Protein AF-0000000077282087 (afdb_homodimer)

Foldseek 3Di:
DPPPPPPPPPPPPPPPPPPPPPPPPPPPPDQDDDDPVVLVVQLVDPVSVLLLLCLLLVHDHPDDDSSSVCSVVQVLVCLQVLFRDPVNDDPVRRVVSNVSLVSNCVVPVPSSVVSNVSSCPDPVNPDD/DPPPPPPPPPPPPPPPPPPPPPPPPPPPPDQDDDDPVVLVVQLVDPVSVLLLLCLLLVHDHPDDDSSSVCSVVQVLVCLQVLFRDVVNDDPVRRVVSNVSLVSNCVVPVPSSVVSNVSSCPDPVNPDD

Nearest PDB structures (foldseek):
  7e8l-assembly1_A  TM=7.528E-01  e=6.293E-02  Spodoptera litura
  8bhc-assembly1_D  TM=2.375E-01  e=5.659E+00  Homo sapiens
  7e8l-assembly1_A  TM=7.551E-01  e=6.589E-02  Spodoptera litura
  8bhc-assembly1_D  TM=2.348E-01  e=6.601E+00  Homo sapiens

Secondary structure (DSSP, 8-state):
-------------------------------PPPPHHHHHHHHT-HHHHHHHHHHHHTSPP-S-HHHHHHHHHHHHHHHHHTS--TTT--HHHHHHHHHHHHHHHHH-HHHHHHHHHHHHT-TTT---/-------------------------------PPPPHHHHHHHHT-HHHHHHHHHHHHTSPP-S-HHHHHHHHHHHHHHHHHTS--TTT--HHHHHHHHHHHHHHHHH-HHHHHHHHHHHHT-TTT---

pLDDT: mean 81.14, std 20.82, range [35.47, 98.44]

Sequence (256 aa):
MRVGVVLLGSVLVCVVVGVVDGQGLRRPRPFSIPSRVELTVAINDPNTVNKAMECIEGKPCKLDEDYGRMLRQLGPEIMMRGHCPRSMCTRSEAREAKWIMAEIYKKYPSRYISALNRLANNPRYTYGMRVGVVLLGSVLVCVVVGVVDGQGLRRPRPFSIPSRVELTVAINDPNTVNKAMECIEGKPCKLDEDYGRMLRQLGPEIMMRGHCPRSMCTRSEAREAKWIMAEIYKKYPSRYISALNRLANNPRYTYG

Radius of gyration: 34.59 Å; Cα contacts (8 Å, |Δi|>4): 224; chains: 2; bounding box: 54×154×97 Å

Organism: Petrolisthes cinctipes (NCBI:txid88211)

Solvent-accessible surface area (backbone atoms only — not comparable to full-atom values): 15222 Å² total; per-residue (Å²): 134,82,80,74,79,76,78,77,76,74,76,76,75,74,74,74,74,71,73,70,72,68,75,65,72,73,62,79,70,76,78,78,78,76,53,70,70,59,47,51,58,44,64,71,32,67,66,53,44,47,38,52,48,31,17,34,67,68,42,86,54,80,53,61,64,74,60,32,51,47,29,53,71,44,35,48,59,25,59,64,47,36,40,50,52,73,93,78,26,55,75,70,52,26,53,50,49,45,50,51,52,35,53,45,37,57,74,36,28,40,62,49,30,52,42,50,46,53,42,53,70,27,75,90,63,41,79,127,134,82,80,74,78,75,76,75,75,76,76,75,76,76,74,76,75,70,74,70,72,67,74,64,74,74,62,79,70,77,77,79,78,74,53,70,70,58,46,52,58,43,62,70,32,66,64,54,45,48,37,51,46,32,18,36,66,68,43,87,53,79,53,61,64,73,61,32,51,46,29,52,72,44,35,48,59,27,60,65,47,36,42,51,52,73,92,79,27,53,75,70,52,24,53,50,49,45,50,51,53,36,54,45,38,58,76,38,28,39,62,49,30,52,43,50,47,55,42,54,71,28,73,90,62,42,80,126

InterPro domains:
  IPR036682 Insect odorant-binding protein A10/Ejaculatory bulb-specific protein 3 superfamily [G3DSA:1.10.2080.10] (35-127)

Structure (mmCIF, N/CA/C/O backbone):
data_AF-0000000077282087-model_v1
#
loop_
_entity.id
_entity.type
_entity.pdbx_description
1 polymer 'Uncharacterized protein'
#
loop_
_atom_site.group_PDB
_atom_site.id
_atom_site.type_symbol
_atom_site.label_atom_id
_atom_site.label_alt_id
_atom_site.label_comp_id
_atom_site.label_asym_id
_atom_site.label_entity_id
_atom_site.label_seq_id
_atom_site.pdbx_PDB_ins_code
_atom_site.Cartn_x
_atom_site.Cartn_y
_atom_site.Cartn_z
_atom_site.occupancy
_atom_site.B_iso_or_equiv
_atom_site.auth_seq_id
_atom_site.auth_comp_id
_atom_site.auth_asym_id
_atom_site.auth_atom_id
_atom_site.pdbx_PDB_model_num
ATOM 1 N N . MET A 1 1 ? 36.75 -93.562 -15.859 1 35.53 1 MET A N 1
ATOM 2 C CA . MET A 1 1 ? 37.094 -92.188 -15.578 1 35.53 1 MET A CA 1
ATOM 3 C C . MET A 1 1 ? 35.969 -91.25 -16.047 1 35.53 1 MET A C 1
ATOM 5 O O . MET A 1 1 ? 35.812 -91 -17.234 1 35.53 1 MET A O 1
ATOM 9 N N . ARG A 1 2 ? 34.781 -91.438 -15.453 1 46.28 2 ARG A N 1
ATOM 10 C CA . ARG A 1 2 ? 33.562 -90.688 -15.742 1 46.28 2 ARG A CA 1
ATOM 11 C C . ARG A 1 2 ? 33.719 -89.188 -15.492 1 46.28 2 ARG A C 1
ATOM 13 O O . ARG A 1 2 ? 34.062 -88.75 -14.383 1 46.28 2 ARG A O 1
ATOM 20 N N . VAL A 1 3 ? 34.219 -88.438 -16.5 1 49.22 3 VAL A N 1
ATOM 21 C CA . VAL A 1 3 ? 34.406 -87 -16.547 1 49.22 3 VAL A CA 1
ATOM 22 C C . VAL A 1 3 ? 33.094 -86.312 -16.188 1 49.22 3 VAL A C 1
ATOM 24 O O . VAL A 1 3 ? 32.094 -86.438 -16.875 1 49.22 3 VAL A O 1
ATOM 27 N N . GLY A 1 4 ? 32.781 -86.25 -14.883 1 42.47 4 GLY A N 1
ATOM 28 C CA . GLY A 1 4 ? 31.656 -85.438 -14.352 1 42.47 4 GLY A CA 1
ATOM 29 C C . GLY A 1 4 ? 31.641 -84 -14.828 1 42.47 4 GLY A C 1
ATOM 30 O O . GLY A 1 4 ? 32.594 -83.312 -14.602 1 42.47 4 GLY A O 1
ATOM 31 N N . VAL A 1 5 ? 31 -83.688 -16.016 1 46.72 5 VAL A N 1
ATOM 32 C CA . VAL A 1 5 ? 30.828 -82.375 -16.547 1 46.72 5 VAL A CA 1
ATOM 33 C C . VAL A 1 5 ? 30.125 -81.5 -15.5 1 46.72 5 VAL A C 1
ATOM 35 O O . VAL A 1 5 ? 29 -81.75 -15.094 1 46.72 5 VAL A O 1
ATOM 38 N N . VAL A 1 6 ? 30.859 -80.938 -14.555 1 47.66 6 VAL A N 1
ATOM 39 C CA . VAL A 1 6 ? 30.375 -79.875 -13.633 1 47.66 6 VAL A CA 1
ATOM 40 C C . VAL A 1 6 ? 29.781 -78.75 -14.406 1 47.66 6 VAL A C 1
ATOM 42 O O . VAL A 1 6 ? 30.484 -78.062 -15.164 1 47.66 6 VAL A O 1
ATOM 45 N N . LEU A 1 7 ? 28.531 -78.812 -14.867 1 49.56 7 LEU A N 1
ATOM 46 C CA . LEU A 1 7 ? 27.812 -77.688 -15.422 1 49.56 7 LEU A CA 1
ATOM 47 C C . LEU A 1 7 ? 27.812 -76.5 -14.445 1 49.56 7 LEU A C 1
ATOM 49 O O . LEU A 1 7 ? 27.234 -76.625 -13.359 1 49.56 7 LEU A O 1
ATOM 53 N N . LEU A 1 8 ? 28.875 -75.75 -14.359 1 51.72 8 LEU A N 1
ATOM 54 C CA . LEU A 1 8 ? 28.891 -74.438 -13.695 1 51.72 8 LEU A CA 1
ATOM 55 C C . LEU A 1 8 ? 27.781 -73.562 -14.219 1 51.72 8 LEU A C 1
ATOM 57 O O . LEU A 1 8 ? 27.797 -73.125 -15.391 1 51.72 8 LEU A O 1
ATOM 61 N N . GLY A 1 9 ? 26.562 -73.75 -13.773 1 47.19 9 GLY A N 1
ATOM 62 C CA . GLY A 1 9 ? 25.484 -72.75 -14.023 1 47.19 9 GLY A CA 1
ATOM 63 C C . GLY A 1 9 ? 25.906 -71.312 -13.766 1 47.19 9 GLY A C 1
ATOM 64 O O . GLY A 1 9 ? 26.328 -71 -12.664 1 47.19 9 GLY A O 1
ATOM 65 N N . SER A 1 10 ? 26.453 -70.625 -14.75 1 52.53 10 SER A N 1
ATOM 66 C CA . SER A 1 10 ? 26.703 -69.188 -14.703 1 52.53 10 SER A CA 1
ATOM 67 C C . SER A 1 10 ? 25.453 -68.438 -14.227 1 52.53 10 SER A C 1
ATOM 69 O O . SER A 1 10 ? 24.422 -68.438 -14.898 1 52.53 10 SER A O 1
ATOM 71 N N . VAL A 1 11 ? 25.172 -68.375 -12.961 1 51.38 11 VAL A N 1
ATOM 72 C CA . VAL A 1 11 ? 24.156 -67.438 -12.445 1 51.38 11 VAL A CA 1
ATOM 73 C C . VAL A 1 11 ? 24.406 -66.062 -13 1 51.38 11 VAL A C 1
ATOM 75 O O . VAL A 1 11 ? 25.406 -65.438 -12.648 1 51.38 11 VAL A O 1
ATOM 78 N N . LEU A 1 12 ? 24 -65.812 -14.25 1 49.84 12 LEU A N 1
ATOM 79 C CA . LEU A 1 12 ? 23.938 -64.438 -14.789 1 49.84 12 LEU A CA 1
ATOM 80 C C . LEU A 1 12 ? 23.281 -63.5 -13.797 1 49.84 12 LEU A C 1
ATOM 82 O O . LEU A 1 12 ? 22.078 -63.625 -13.523 1 49.84 12 LEU A O 1
ATOM 86 N N . VAL A 1 13 ? 24.062 -62.938 -12.836 1 51.31 13 VAL A N 1
ATOM 87 C CA . VAL A 1 13 ? 23.641 -61.844 -11.977 1 51.31 13 VAL A CA 1
ATOM 88 C C . VAL A 1 13 ? 23.094 -60.688 -12.828 1 51.31 13 VAL A C 1
ATOM 90 O O . VAL A 1 13 ? 23.859 -60 -13.516 1 51.31 13 VAL A O 1
ATOM 93 N N . CYS A 1 14 ? 21.875 -60.812 -13.359 1 47.41 14 CYS A N 1
ATOM 94 C CA . CYS A 1 14 ? 21.172 -59.688 -13.945 1 47.41 14 CYS A CA 1
ATOM 95 C C . CYS A 1 14 ? 21.266 -58.438 -13.055 1 47.41 14 CYS A C 1
ATOM 97 O O . CYS A 1 14 ? 20.609 -58.375 -12.016 1 47.41 14 CYS A O 1
ATOM 99 N N . VAL A 1 15 ? 22.422 -57.75 -13.117 1 48.59 15 VAL A N 1
ATOM 100 C CA . VAL A 1 15 ? 22.516 -56.438 -12.516 1 48.59 15 VAL A CA 1
ATOM 101 C C . VAL A 1 15 ? 21.359 -55.562 -13.016 1 48.59 15 VAL A C 1
ATOM 103 O O . VAL A 1 15 ? 21.344 -55.156 -14.18 1 48.59 15 VAL A O 1
ATOM 106 N N . VAL A 1 16 ? 20.109 -55.719 -12.492 1 47.75 16 VAL A N 1
ATOM 107 C CA . VAL A 1 16 ? 19.062 -54.719 -12.711 1 47.75 16 VAL A CA 1
ATOM 108 C C . VAL A 1 16 ? 19.625 -53.344 -12.422 1 47.75 16 VAL A C 1
ATOM 110 O O . VAL A 1 16 ? 19.875 -52.969 -11.266 1 47.75 16 VAL A O 1
ATOM 113 N N . VAL A 1 17 ? 20.438 -52.75 -13.328 1 47.88 17 VAL A N 1
ATOM 114 C CA . VAL A 1 17 ? 20.672 -51.312 -13.266 1 47.88 17 VAL A CA 1
ATOM 115 C C . VAL A 1 17 ? 19.328 -50.594 -13.133 1 47.88 17 VAL A C 1
ATOM 117 O O . VAL A 1 17 ? 18.562 -50.5 -14.094 1 47.88 17 VAL A O 1
ATOM 120 N N . GLY A 1 18 ? 18.656 -50.562 -11.984 1 45.72 18 GLY A N 1
ATOM 121 C CA . GLY A 1 18 ? 17.594 -49.625 -11.742 1 45.72 18 GLY A CA 1
ATOM 122 C C . GLY A 1 18 ? 17.906 -48.219 -12.258 1 45.72 18 GLY A C 1
ATOM 123 O O . GLY A 1 18 ? 18.828 -47.562 -11.75 1 45.72 18 GLY A O 1
ATOM 124 N N . VAL A 1 19 ? 17.75 -48 -13.516 1 47.59 19 VAL A N 1
ATOM 125 C CA . VAL A 1 19 ? 17.672 -46.594 -13.914 1 47.59 19 VAL A CA 1
ATOM 126 C C . VAL A 1 19 ? 16.828 -45.844 -12.906 1 47.59 19 VAL A C 1
ATOM 128 O O . VAL A 1 19 ? 15.617 -46.062 -12.805 1 47.59 19 VAL A O 1
ATOM 131 N N . VAL A 1 20 ? 17.312 -45.469 -11.734 1 46.31 20 VAL A N 1
ATOM 132 C CA . VAL A 1 20 ? 16.641 -44.406 -11.008 1 46.31 20 VAL A CA 1
ATOM 133 C C . VAL A 1 20 ? 16.219 -43.312 -11.992 1 46.31 20 VAL A C 1
ATOM 135 O O . VAL A 1 20 ? 17.062 -42.719 -12.68 1 46.31 20 VAL A O 1
ATOM 138 N N . ASP A 1 21 ? 15.148 -43.469 -12.742 1 43.97 21 ASP A N 1
ATOM 139 C CA . ASP A 1 21 ? 14.555 -42.219 -13.219 1 43.97 21 ASP A CA 1
ATOM 140 C C . ASP A 1 21 ? 14.727 -41.125 -12.203 1 43.97 21 ASP A C 1
ATOM 142 O O . ASP A 1 21 ? 14.234 -41.219 -11.078 1 43.97 21 ASP A O 1
ATOM 146 N N . GLY A 1 22 ? 15.883 -40.5 -12.094 1 40.84 22 GLY A N 1
ATOM 147 C CA . GLY A 1 22 ? 15.93 -39.25 -11.359 1 40.84 22 GLY A CA 1
ATOM 148 C C . GLY A 1 22 ? 14.633 -38.469 -11.43 1 40.84 22 GLY A C 1
ATOM 149 O O . GLY A 1 22 ? 14.102 -38.219 -12.523 1 40.84 22 GLY A O 1
ATOM 150 N N . GLN A 1 23 ? 13.578 -38.719 -10.695 1 43.28 23 GLN A N 1
ATOM 151 C CA . GLN A 1 23 ? 12.57 -37.688 -10.547 1 43.28 23 GLN A CA 1
ATOM 152 C C . GLN A 1 23 ? 13.18 -36.281 -10.75 1 43.28 23 GLN A C 1
ATOM 154 O O . GLN A 1 23 ? 14.023 -35.844 -9.961 1 43.28 23 GLN A O 1
ATOM 159 N N . GLY A 1 24 ? 13.656 -35.938 -11.93 1 40.25 24 GLY A N 1
ATOM 160 C CA . GLY A 1 24 ? 14.055 -34.562 -12.164 1 40.25 24 GLY A CA 1
ATOM 161 C C . GLY A 1 24 ? 13.375 -33.562 -11.227 1 40.25 24 GLY A C 1
ATOM 162 O O . GLY A 1 24 ? 12.172 -33.656 -10.984 1 40.25 24 GLY A O 1
ATOM 163 N N . LEU A 1 25 ? 13.906 -33.219 -10.156 1 43.59 25 LEU A N 1
ATOM 164 C CA . LEU A 1 25 ? 13.383 -32.094 -9.43 1 43.59 25 LEU A CA 1
ATOM 165 C C . LEU A 1 25 ? 12.609 -31.156 -10.352 1 43.59 25 LEU A C 1
ATOM 167 O O . LEU A 1 25 ? 13.148 -30.688 -11.359 1 43.59 25 LEU A O 1
ATOM 171 N N . ARG A 1 26 ? 11.391 -31.5 -10.695 1 45.28 26 ARG A N 1
ATOM 172 C CA . ARG A 1 26 ? 10.547 -30.562 -11.438 1 45.28 26 ARG A CA 1
ATOM 173 C C . ARG A 1 26 ? 11.008 -29.125 -11.242 1 45.28 26 ARG A C 1
ATOM 175 O O . ARG A 1 26 ? 10.93 -28.594 -10.133 1 45.28 26 ARG A O 1
ATOM 182 N N . ARG A 1 27 ? 11.938 -28.625 -11.844 1 49.25 27 ARG A N 1
ATOM 183 C CA . ARG A 1 27 ? 12.289 -27.219 -11.844 1 49.25 27 ARG A CA 1
ATOM 184 C C . ARG A 1 27 ? 11.047 -26.344 -11.695 1 49.25 27 ARG A C 1
ATOM 186 O O . ARG A 1 27 ? 10.039 -26.562 -12.375 1 49.25 27 ARG A O 1
ATOM 193 N N . PRO A 1 28 ? 10.82 -25.781 -10.531 1 50.19 28 PRO A N 1
ATOM 194 C CA . PRO A 1 28 ? 9.594 -24.984 -10.445 1 50.19 28 PRO A CA 1
ATOM 195 C C . PRO A 1 28 ? 9.25 -24.281 -11.75 1 50.19 28 PRO A C 1
ATOM 197 O O . PRO A 1 28 ? 10.141 -23.734 -12.422 1 50.19 28 PRO A O 1
ATOM 200 N N . ARG A 1 29 ? 8.391 -24.891 -12.625 1 55.25 29 ARG A N 1
ATOM 201 C CA . ARG A 1 29 ? 7.914 -24.234 -13.836 1 55.25 29 ARG A CA 1
ATOM 202 C C . ARG A 1 29 ? 7.898 -22.719 -13.672 1 55.25 29 ARG A C 1
ATOM 204 O O . ARG A 1 29 ? 7.543 -22.203 -12.602 1 55.25 29 ARG A O 1
ATOM 211 N N . PRO A 1 30 ? 8.609 -22.016 -14.562 1 64 30 PRO A N 1
ATOM 212 C CA . PRO A 1 30 ? 8.492 -20.562 -14.523 1 64 30 PRO A CA 1
ATOM 213 C C . PRO A 1 30 ? 7.039 -20.094 -14.453 1 64 30 PRO A C 1
ATOM 215 O O . PRO A 1 30 ? 6.148 -20.734 -15.008 1 64 30 PRO A O 1
ATOM 218 N N . PHE A 1 31 ? 6.641 -19.406 -13.477 1 72.94 31 PHE A N 1
ATOM 219 C CA . PHE A 1 31 ? 5.289 -18.875 -13.344 1 72.94 31 PHE A CA 1
ATOM 220 C C . PHE A 1 31 ? 4.891 -18.078 -14.578 1 72.94 31 PHE A C 1
ATOM 222 O O . PHE A 1 31 ? 5.699 -17.328 -15.125 1 72.94 31 PHE A O 1
ATOM 229 N N . SER A 1 32 ? 3.91 -18.578 -15.297 1 73.12 32 SER A N 1
ATOM 230 C CA . SER A 1 32 ? 3.402 -17.734 -16.375 1 73.12 32 SER A CA 1
ATOM 231 C C . SER A 1 32 ? 2.506 -16.625 -15.852 1 73.12 32 SER A C 1
ATOM 233 O O . SER A 1 32 ? 1.508 -16.891 -15.18 1 73.12 32 SER A O 1
ATOM 235 N N . ILE A 1 33 ? 2.863 -15.359 -16.016 1 76 33 ILE A N 1
ATOM 236 C CA . ILE A 1 33 ? 2.025 -14.234 -15.617 1 76 33 ILE A CA 1
ATOM 237 C C . ILE A 1 33 ? 0.817 -14.133 -16.547 1 76 33 ILE A C 1
ATOM 239 O O . ILE A 1 33 ? 0.966 -14.07 -17.766 1 76 33 ILE A O 1
ATOM 243 N N . PRO A 1 34 ? -0.358 -14.18 -15.938 1 82.44 34 PRO A N 1
ATOM 244 C CA . PRO A 1 34 ? -1.553 -14 -16.766 1 82.44 34 PRO A CA 1
ATOM 245 C C . PRO A 1 34 ? -1.534 -12.688 -17.547 1 82.44 34 PRO A C 1
ATOM 247 O O . PRO A 1 34 ? -0.779 -11.773 -17.219 1 82.44 34 PRO A O 1
ATOM 250 N N . SER A 1 35 ? -2.309 -12.68 -18.656 1 83.56 35 SER A N 1
ATOM 251 C CA . SER A 1 35 ? -2.43 -11.461 -19.453 1 83.56 35 SER A CA 1
ATOM 252 C C . SER A 1 35 ? -3.053 -10.336 -18.641 1 83.56 35 SER A C 1
ATOM 254 O O . SER A 1 35 ? -3.738 -10.586 -17.641 1 83.56 35 SER A O 1
ATOM 256 N N . ARG A 1 36 ? -2.859 -9.062 -19.109 1 89.06 36 ARG A N 1
ATOM 257 C CA . ARG A 1 36 ? -3.408 -7.906 -18.406 1 89.06 36 ARG A CA 1
ATOM 258 C C . ARG A 1 36 ? -4.934 -7.941 -18.391 1 89.06 36 ARG A C 1
ATOM 260 O O . ARG A 1 36 ? -5.562 -7.52 -17.422 1 89.06 36 ARG A O 1
ATOM 267 N N . VAL A 1 37 ? -5.508 -8.398 -19.531 1 90.19 37 VAL A N 1
ATOM 268 C CA . VAL A 1 37 ? -6.961 -8.484 -19.609 1 90.19 37 VAL A CA 1
ATOM 269 C C . VAL A 1 37 ? -7.477 -9.469 -18.562 1 90.19 37 VAL A C 1
ATOM 271 O O . VAL A 1 37 ? -8.43 -9.172 -17.844 1 90.19 37 VAL A O 1
ATOM 274 N N . GLU A 1 38 ? -6.863 -10.594 -18.453 1 89.5 38 GLU A N 1
ATOM 275 C CA . GLU A 1 38 ? -7.242 -11.594 -17.469 1 89.5 38 GLU A CA 1
ATOM 276 C C . GLU A 1 38 ? -7.066 -11.062 -16.047 1 89.5 38 GLU A C 1
ATOM 278 O O . GLU A 1 38 ? -7.934 -11.258 -15.195 1 89.5 38 GLU A O 1
ATOM 283 N N . LEU A 1 39 ? -6.02 -10.359 -15.797 1 92.19 39 LEU A N 1
ATOM 284 C CA . LEU A 1 39 ? -5.73 -9.797 -14.477 1 92.19 39 LEU A CA 1
ATOM 285 C C . LEU A 1 39 ? -6.762 -8.734 -14.102 1 92.19 39 LEU A C 1
ATOM 287 O O . LEU A 1 39 ? -7.199 -8.672 -12.953 1 92.19 39 LEU A O 1
ATOM 291 N N . THR A 1 40 ? -7.082 -7.98 -15.062 1 93.94 40 THR A N 1
ATOM 292 C CA . THR A 1 40 ? -8.078 -6.941 -14.812 1 93.94 40 THR A CA 1
ATOM 293 C C . THR A 1 40 ? -9.406 -7.559 -14.391 1 93.94 40 THR A C 1
ATOM 295 O O . THR A 1 40 ? -10.062 -7.055 -13.477 1 93.94 40 THR A O 1
ATOM 298 N N . VAL A 1 41 ? -9.789 -8.625 -15.062 1 94.5 41 VAL A N 1
ATOM 299 C CA . VAL A 1 41 ? -11.031 -9.312 -14.711 1 94.5 41 VAL A CA 1
ATOM 300 C C . VAL A 1 41 ? -10.93 -9.867 -13.289 1 94.5 41 VAL A C 1
ATOM 302 O O . VAL A 1 41 ? -11.852 -9.711 -12.492 1 94.5 41 VAL A O 1
ATOM 305 N N . ALA A 1 42 ? -9.852 -10.445 -12.969 1 94.75 42 ALA A N 1
ATOM 306 C CA . ALA A 1 42 ? -9.633 -11.023 -11.648 1 94.75 42 ALA A CA 1
ATOM 307 C C . ALA A 1 42 ? -9.656 -9.953 -10.562 1 94.75 42 ALA A C 1
ATOM 309 O O . ALA A 1 42 ? -10.258 -10.141 -9.508 1 94.75 42 ALA A O 1
ATOM 310 N N . ILE A 1 43 ? -9.039 -8.75 -10.781 1 96.88 43 ILE A N 1
ATOM 311 C CA . ILE A 1 43 ? -8.906 -7.676 -9.812 1 96.88 43 ILE A CA 1
ATOM 312 C C . ILE A 1 43 ? -10.273 -7.035 -9.57 1 96.88 43 ILE A C 1
ATOM 314 O O . ILE A 1 43 ? -10.539 -6.52 -8.477 1 96.88 43 ILE A O 1
ATOM 318 N N . ASN A 1 44 ? -11.125 -7.191 -10.539 1 97 44 ASN A N 1
ATOM 319 C CA . ASN A 1 44 ? -12.438 -6.57 -10.406 1 97 44 ASN A CA 1
ATOM 320 C C . ASN A 1 44 ? -13.367 -7.398 -9.523 1 97 44 ASN A C 1
ATOM 322 O O . ASN A 1 44 ? -14.43 -6.93 -9.117 1 97 44 ASN A O 1
ATOM 326 N N . ASP A 1 45 ? -13.023 -8.547 -9.203 1 97.06 45 ASP A N 1
ATOM 327 C CA . ASP A 1 45 ? -13.789 -9.398 -8.305 1 97.06 45 ASP A CA 1
ATOM 328 C C . ASP A 1 45 ? 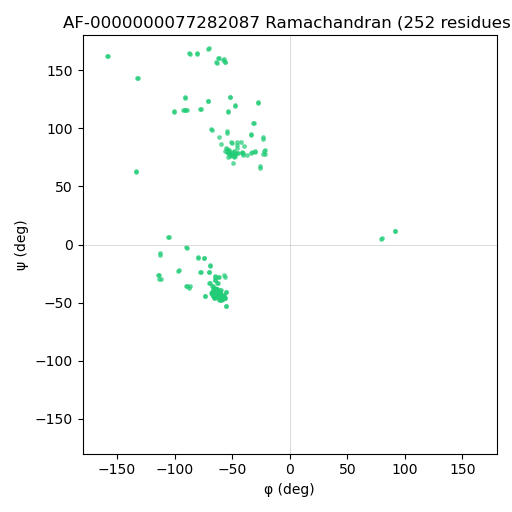-13.188 -9.398 -6.898 1 97.06 45 ASP A C 1
ATOM 330 O O . ASP A 1 45 ? -12.133 -9.992 -6.668 1 97.06 45 ASP A O 1
ATOM 334 N N . PRO A 1 46 ? -13.93 -8.875 -5.949 1 97.94 46 PRO A N 1
ATOM 335 C CA . PRO A 1 46 ? -13.383 -8.781 -4.598 1 97.94 46 PRO A CA 1
ATOM 336 C C . PRO A 1 46 ? -13.086 -10.156 -3.986 1 97.94 46 PRO A C 1
ATOM 338 O O . PRO A 1 46 ? -12.148 -10.297 -3.197 1 97.94 46 PRO A O 1
ATOM 341 N N . ASN A 1 47 ? -13.852 -11.117 -4.305 1 97.94 47 ASN A N 1
ATOM 342 C CA . ASN A 1 47 ? -13.609 -12.461 -3.781 1 97.94 47 ASN A CA 1
ATOM 343 C C . ASN A 1 47 ? -12.281 -13.023 -4.281 1 97.94 47 ASN A C 1
ATOM 345 O O . ASN A 1 47 ? -11.539 -13.641 -3.516 1 97.94 47 ASN A O 1
ATOM 349 N N . THR A 1 48 ? -12.102 -12.805 -5.578 1 97.38 48 THR A N 1
ATOM 350 C CA . THR A 1 48 ? -10.836 -13.273 -6.145 1 97.38 48 THR A CA 1
ATOM 351 C C . THR A 1 48 ? -9.656 -12.57 -5.484 1 97.38 48 THR A C 1
ATOM 353 O O . THR A 1 48 ? -8.648 -13.203 -5.156 1 97.38 48 THR A O 1
ATOM 356 N N . VAL A 1 49 ? -9.688 -11.289 -5.266 1 98.19 49 VAL A N 1
ATOM 357 C CA . VAL A 1 49 ? -8.633 -10.523 -4.605 1 98.19 49 VAL A CA 1
ATOM 358 C C . VAL A 1 49 ? -8.445 -11.039 -3.18 1 98.19 49 VAL A C 1
ATOM 360 O O . VAL A 1 49 ? -7.309 -11.219 -2.725 1 98.19 49 VAL A O 1
ATOM 363 N N . ASN A 1 50 ? -9.547 -11.281 -2.49 1 98.44 50 ASN A N 1
ATOM 364 C CA . ASN A 1 50 ? -9.445 -11.82 -1.138 1 98.44 50 ASN A CA 1
ATOM 365 C C . ASN A 1 50 ? -8.734 -13.172 -1.121 1 98.44 50 ASN A C 1
ATOM 367 O O . ASN A 1 50 ? -7.887 -13.422 -0.264 1 98.44 50 ASN A O 1
ATOM 371 N N . LYS A 1 51 ? -9.133 -14.023 -1.992 1 98.31 51 LYS A N 1
ATOM 372 C CA . LYS A 1 51 ? -8.461 -15.32 -2.094 1 98.31 51 LYS A CA 1
ATOM 373 C C . LYS A 1 51 ? -6.969 -15.148 -2.344 1 98.31 51 LYS A C 1
ATOM 375 O O . LYS A 1 51 ? -6.148 -15.859 -1.759 1 98.31 51 LYS A O 1
ATOM 380 N N . ALA A 1 52 ? -6.641 -14.258 -3.291 1 97.88 52 ALA A N 1
ATOM 381 C CA . ALA A 1 52 ? -5.23 -13.992 -3.578 1 97.88 52 ALA A CA 1
ATOM 382 C C . ALA A 1 52 ? -4.492 -13.523 -2.328 1 97.88 52 ALA A C 1
ATOM 384 O O . ALA A 1 52 ? -3.387 -13.984 -2.043 1 97.88 52 ALA A O 1
ATOM 385 N N . MET A 1 53 ? -5.129 -12.617 -1.568 1 98.31 53 MET A N 1
ATOM 386 C CA . MET A 1 53 ? -4.508 -12.102 -0.354 1 98.31 53 MET A CA 1
ATOM 387 C C . MET A 1 53 ? -4.359 -13.195 0.693 1 98.31 53 MET A C 1
ATOM 389 O O . MET A 1 53 ? -3.35 -13.258 1.4 1 98.31 53 MET A O 1
ATOM 393 N N . GLU A 1 54 ? -5.348 -14.031 0.777 1 97.88 54 GLU A N 1
ATOM 394 C CA . GLU A 1 54 ? -5.25 -15.156 1.7 1 97.88 54 GLU A CA 1
ATOM 395 C C . GLU A 1 54 ? -4.07 -16.062 1.344 1 97.88 54 GLU A C 1
ATOM 397 O O . GLU A 1 54 ? -3.342 -16.516 2.227 1 97.88 54 GLU A O 1
ATOM 402 N N . CYS A 1 55 ? -3.883 -16.312 0.072 1 97.75 55 CYS A N 1
ATOM 403 C CA . CYS A 1 55 ? -2.742 -17.109 -0.382 1 97.75 55 CYS A CA 1
ATOM 404 C C . CYS A 1 55 ? -1.43 -16.469 0.05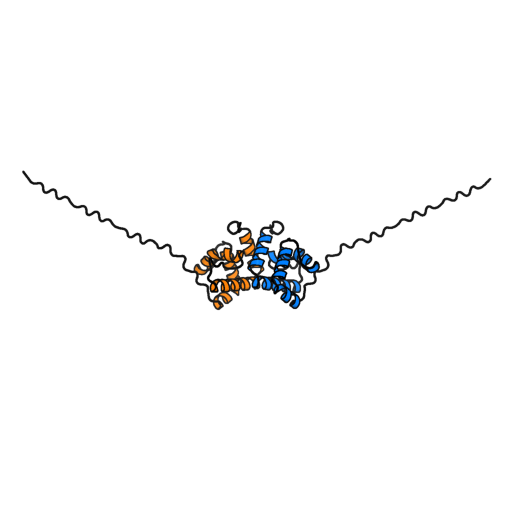6 1 97.75 55 CYS A C 1
ATOM 406 O O . CYS A 1 55 ? -0.541 -17.156 0.565 1 97.75 55 CYS A O 1
ATOM 408 N N . ILE A 1 56 ? -1.297 -15.242 -0.118 1 97.19 56 ILE A N 1
ATOM 409 C CA . ILE A 1 56 ? -0.077 -14.492 0.159 1 97.19 56 ILE A CA 1
ATOM 410 C C . ILE A 1 56 ? 0.188 -14.469 1.662 1 97.19 56 ILE A C 1
ATOM 412 O O . ILE A 1 56 ? 1.34 -14.555 2.098 1 97.19 56 ILE A O 1
ATOM 416 N N . GLU A 1 57 ? -0.879 -14.406 2.469 1 95.81 57 GLU A N 1
ATOM 417 C CA . GLU A 1 57 ? -0.79 -14.32 3.922 1 95.81 57 GLU A CA 1
ATOM 418 C C . GLU A 1 57 ? -0.402 -15.664 4.535 1 95.81 57 GLU A C 1
ATOM 420 O O . GLU A 1 57 ? -0.118 -15.75 5.73 1 95.81 57 GLU A O 1
ATOM 425 N N . GLY A 1 58 ? -0.447 -16.719 3.73 1 94 58 GLY A N 1
ATOM 426 C CA . GLY A 1 58 ? -0.127 -18.047 4.227 1 94 58 GLY A CA 1
ATOM 427 C C . GLY A 1 58 ? -1.341 -18.797 4.734 1 94 58 GLY A C 1
ATOM 428 O O . GLY A 1 58 ? -1.205 -19.812 5.422 1 94 58 GLY A O 1
ATOM 429 N N . LYS A 1 59 ? -2.465 -18.328 4.477 1 95.44 59 LYS A N 1
ATOM 430 C CA . LYS A 1 59 ? -3.703 -19.031 4.777 1 95.44 59 LYS A CA 1
ATOM 431 C C . LYS A 1 59 ? -4.012 -20.078 3.699 1 95.44 59 LYS A C 1
ATOM 433 O O . LYS A 1 59 ? -3.359 -20.109 2.654 1 95.44 59 LYS A O 1
ATOM 438 N N . PRO A 1 60 ? -4.906 -20.953 4.027 1 96 60 PRO A N 1
ATOM 439 C CA . PRO A 1 60 ? -5.277 -21.891 2.969 1 96 60 PRO A CA 1
ATOM 440 C C . PRO A 1 60 ? -5.672 -21.203 1.669 1 96 60 PRO A C 1
ATOM 442 O O . PRO A 1 60 ? -6.543 -20.312 1.675 1 96 60 PRO A O 1
ATOM 445 N N . CYS A 1 61 ? -5.055 -21.594 0.632 1 97.12 61 CYS A N 1
ATOM 446 C CA . CYS A 1 61 ? -5.23 -20.938 -0.661 1 97.12 61 CYS A CA 1
ATOM 447 C C . CYS A 1 61 ? -6.352 -21.594 -1.454 1 97.12 61 CYS A C 1
ATOM 449 O O . CYS A 1 61 ? -6.309 -22.797 -1.725 1 97.12 61 CYS A O 1
ATOM 451 N N . LYS A 1 62 ? -7.285 -20.844 -1.878 1 96.81 62 LYS A N 1
ATOM 452 C CA . LYS A 1 62 ? -8.461 -21.375 -2.566 1 96.81 62 LYS A CA 1
ATOM 453 C C . LYS A 1 62 ? -8.383 -21.109 -4.066 1 96.81 62 LYS A C 1
ATOM 455 O O . LYS A 1 62 ? -9.336 -21.359 -4.801 1 96.81 62 LYS A O 1
ATOM 460 N N . LEU A 1 63 ? -7.258 -20.578 -4.543 1 94.62 63 LEU A N 1
ATOM 461 C CA . LEU A 1 63 ? -7.031 -20.359 -5.969 1 94.62 63 LEU A CA 1
ATOM 462 C C . LEU A 1 63 ? -6.453 -21.609 -6.621 1 94.62 63 LEU A C 1
ATOM 464 O O . LEU A 1 63 ? -6.023 -22.547 -5.93 1 94.62 63 LEU A O 1
ATOM 468 N N . ASP A 1 64 ? -6.559 -21.547 -7.996 1 88.94 64 ASP A N 1
ATOM 469 C CA . ASP A 1 64 ? -5.941 -22.656 -8.727 1 88.94 64 ASP A CA 1
ATOM 470 C C . ASP A 1 64 ? -4.453 -22.766 -8.391 1 88.94 64 ASP A C 1
ATOM 472 O O . ASP A 1 64 ? -3.84 -21.812 -7.934 1 88.94 64 ASP A O 1
ATOM 476 N N . GLU A 1 65 ? -3.867 -23.891 -8.602 1 85.25 65 GLU A N 1
ATOM 477 C CA . GLU A 1 65 ? -2.539 -24.234 -8.102 1 85.25 65 GLU A CA 1
ATOM 478 C C . GLU A 1 65 ? -1.468 -23.359 -8.75 1 85.25 65 GLU A C 1
ATOM 480 O O . GLU A 1 65 ? -0.534 -22.906 -8.078 1 85.25 65 GLU A O 1
ATOM 485 N N . ASP A 1 66 ? -1.587 -23.141 -9.984 1 83.69 66 ASP A N 1
ATOM 486 C CA . ASP A 1 66 ? -0.535 -22.375 -10.641 1 83.69 66 ASP A CA 1
ATOM 487 C C . ASP A 1 66 ? -0.456 -20.953 -10.078 1 83.69 66 ASP A C 1
ATOM 489 O O . ASP A 1 66 ? 0.626 -20.484 -9.734 1 83.69 66 ASP A O 1
ATOM 493 N N . TYR A 1 67 ? -1.609 -20.359 -9.875 1 87.88 67 TYR A N 1
ATOM 494 C CA . TYR A 1 67 ? -1.646 -19 -9.328 1 87.88 67 TYR A CA 1
ATOM 495 C C . TYR A 1 67 ? -1.301 -19 -7.844 1 87.88 67 TYR A C 1
ATOM 497 O O . TYR A 1 67 ? -0.538 -18.156 -7.375 1 87.88 67 TYR A O 1
ATOM 505 N N . GLY A 1 68 ? -1.873 -19.922 -7.203 1 92.88 68 GLY A N 1
ATOM 506 C CA . GLY A 1 68 ? -1.635 -20.031 -5.773 1 92.88 68 GLY A CA 1
ATOM 507 C C . GLY A 1 68 ? -0.17 -20.219 -5.426 1 92.88 68 GLY A C 1
ATOM 508 O O . GLY A 1 68 ? 0.337 -19.578 -4.496 1 92.88 68 GLY A O 1
ATOM 509 N N . ARG A 1 69 ? 0.53 -21.078 -6.121 1 91.06 69 ARG A N 1
ATOM 510 C CA . ARG A 1 69 ? 1.946 -21.328 -5.875 1 91.06 69 ARG A CA 1
ATOM 511 C C . ARG A 1 69 ? 2.77 -20.062 -6.086 1 91.06 69 ARG A C 1
ATOM 513 O O . ARG A 1 69 ? 3.635 -19.734 -5.27 1 91.06 69 ARG A O 1
ATOM 520 N N . MET A 1 70 ? 2.457 -19.422 -7.188 1 91.12 70 MET A N 1
ATOM 521 C CA . MET A 1 70 ? 3.162 -18.188 -7.473 1 91.12 70 MET A CA 1
ATOM 522 C C . MET A 1 70 ? 2.957 -17.172 -6.348 1 91.12 70 MET A C 1
ATOM 524 O O . MET A 1 70 ? 3.916 -16.547 -5.883 1 91.12 70 MET A O 1
ATOM 528 N N . LEU A 1 71 ? 1.754 -17.031 -5.926 1 94.88 71 LEU A N 1
ATOM 529 C CA . LEU A 1 71 ? 1.412 -16.062 -4.895 1 94.88 71 LEU A CA 1
ATOM 530 C C . LEU A 1 71 ? 2.059 -16.422 -3.564 1 94.88 71 LEU A C 1
ATOM 532 O O . LEU A 1 71 ? 2.545 -15.555 -2.846 1 94.88 71 LEU A O 1
ATOM 536 N N . ARG A 1 72 ? 2.117 -17.703 -3.23 1 93.81 72 ARG A N 1
ATOM 537 C CA . ARG A 1 72 ? 2.732 -18.141 -1.983 1 93.81 72 ARG A CA 1
ATOM 538 C C . ARG A 1 72 ? 4.242 -17.953 -2.018 1 93.81 72 ARG A C 1
ATOM 540 O O . ARG A 1 72 ? 4.852 -17.609 -1.002 1 93.81 72 ARG A O 1
ATOM 547 N N . GLN A 1 73 ? 4.797 -18.109 -3.176 1 91.62 73 GLN A N 1
ATOM 548 C CA . GLN A 1 73 ? 6.25 -18.078 -3.287 1 91.62 73 GLN A CA 1
ATOM 549 C C . GLN A 1 73 ? 6.77 -16.656 -3.463 1 91.62 73 GLN A C 1
ATOM 551 O O . GLN A 1 73 ? 7.805 -16.297 -2.898 1 91.62 73 GLN A O 1
ATOM 556 N N . LEU A 1 74 ? 6.051 -15.836 -4.172 1 93.38 74 LEU A N 1
ATOM 557 C CA . LEU A 1 74 ? 6.605 -14.539 -4.559 1 93.38 74 LEU A CA 1
ATOM 558 C C . LEU A 1 74 ? 5.859 -13.406 -3.873 1 93.38 74 LEU A C 1
ATOM 560 O O . LEU A 1 74 ? 6.434 -12.344 -3.615 1 93.38 74 LEU A O 1
ATOM 564 N N . GLY A 1 75 ? 4.609 -13.602 -3.578 1 95.88 75 GLY A N 1
ATOM 565 C CA . GLY A 1 75 ? 3.695 -12.562 -3.127 1 95.88 75 GLY A CA 1
ATOM 566 C C . GLY A 1 75 ? 4.191 -11.828 -1.899 1 95.88 75 GLY A C 1
ATOM 567 O O . GLY A 1 75 ? 4.262 -10.594 -1.894 1 95.88 75 GLY A O 1
ATOM 568 N N . PRO A 1 76 ? 4.512 -12.609 -0.898 1 96 76 PRO A N 1
ATOM 569 C CA . PRO A 1 76 ? 4.93 -11.938 0.335 1 96 76 PRO A CA 1
ATOM 570 C C . PRO A 1 76 ? 6.117 -11 0.125 1 96 76 PRO A C 1
ATOM 572 O O . PRO A 1 76 ? 6.098 -9.859 0.59 1 96 76 PRO A O 1
ATOM 575 N N . GLU A 1 77 ? 7.129 -11.508 -0.602 1 94.12 77 GLU A N 1
ATOM 576 C CA . GLU A 1 77 ? 8.32 -10.695 -0.83 1 94.12 77 GLU A CA 1
ATOM 577 C C . GLU A 1 77 ? 7.988 -9.461 -1.664 1 94.12 77 GLU A C 1
ATOM 579 O O . GLU A 1 77 ? 8.414 -8.352 -1.334 1 94.12 77 GLU A O 1
ATOM 584 N N . ILE A 1 78 ? 7.266 -9.633 -2.668 1 96.19 78 ILE A N 1
ATOM 585 C CA . ILE A 1 78 ? 6.922 -8.539 -3.568 1 96.19 78 ILE A CA 1
ATOM 586 C C . ILE A 1 78 ? 6.102 -7.488 -2.818 1 96.19 78 ILE A C 1
ATOM 588 O O . ILE A 1 78 ? 6.355 -6.285 -2.943 1 96.19 78 ILE A O 1
ATOM 592 N N . MET A 1 79 ? 5.137 -7.871 -2.018 1 96.62 79 MET A N 1
ATOM 593 C CA . MET A 1 79 ? 4.309 -6.941 -1.259 1 96.62 79 MET A CA 1
ATOM 594 C C . MET A 1 79 ? 5.137 -6.184 -0.228 1 96.62 79 MET A C 1
ATOM 596 O O . MET A 1 79 ? 4.977 -4.973 -0.06 1 96.62 79 MET A O 1
ATOM 600 N N . MET A 1 80 ? 6.086 -6.848 0.375 1 94.88 80 MET A N 1
ATOM 601 C CA . MET A 1 80 ? 6.867 -6.25 1.455 1 94.88 80 MET A CA 1
ATOM 602 C C . MET A 1 80 ? 7.93 -5.305 0.902 1 94.88 80 MET A C 1
ATOM 604 O O . MET A 1 80 ? 8.391 -4.402 1.603 1 94.88 80 MET A O 1
ATOM 608 N N . ARG A 1 81 ? 8.289 -5.527 -0.317 1 94.69 81 ARG A N 1
ATOM 609 C CA . ARG A 1 81 ? 9.312 -4.68 -0.925 1 94.69 81 ARG A CA 1
ATOM 610 C C . ARG A 1 81 ? 8.672 -3.564 -1.75 1 94.69 81 ARG A C 1
ATOM 612 O O . ARG A 1 81 ? 9.297 -2.529 -1.991 1 94.69 81 ARG A O 1
ATOM 619 N N . GLY A 1 82 ? 7.426 -3.787 -2.182 1 96.56 82 GLY A N 1
ATOM 620 C CA . GLY A 1 82 ? 6.754 -2.832 -3.047 1 96.56 82 GLY A CA 1
ATOM 621 C C . GLY A 1 82 ? 7.164 -2.953 -4.504 1 96.56 82 GLY A C 1
ATOM 622 O O . GLY A 1 82 ? 6.836 -2.092 -5.32 1 96.56 82 GLY A O 1
ATOM 623 N N . HIS A 1 83 ? 7.941 -3.934 -4.742 1 97.25 83 HIS A N 1
ATOM 624 C CA . HIS A 1 83 ? 8.359 -4.238 -6.105 1 97.25 83 HIS A CA 1
ATOM 625 C C . HIS A 1 83 ? 8.828 -5.688 -6.227 1 97.25 83 HIS A C 1
ATOM 627 O O . HIS A 1 83 ? 9.055 -6.355 -5.215 1 97.25 83 HIS A O 1
ATOM 633 N N . CYS A 1 84 ? 8.859 -6.102 -7.449 1 96.12 84 CYS A N 1
ATOM 634 C CA . CYS A 1 84 ? 9.438 -7.418 -7.707 1 96.12 84 CYS A CA 1
ATOM 635 C C . CYS A 1 84 ? 10.93 -7.312 -7.961 1 96.12 84 CYS A C 1
ATOM 637 O O . CYS A 1 84 ? 11.359 -6.738 -8.969 1 96.12 84 CYS A O 1
ATOM 639 N N . PRO A 1 85 ? 11.742 -7.891 -7.086 1 94.94 85 PRO A N 1
ATOM 640 C CA . PRO A 1 85 ? 13.195 -7.754 -7.23 1 94.94 85 PRO A CA 1
ATOM 641 C C . PRO A 1 85 ? 13.719 -8.383 -8.516 1 94.94 85 PRO A C 1
ATOM 643 O O . PRO A 1 85 ? 13.125 -9.32 -9.039 1 94.94 85 PRO A O 1
ATOM 646 N N . ARG A 1 86 ? 14.828 -7.938 -8.953 1 94.62 86 ARG A N 1
ATOM 647 C CA . ARG A 1 86 ? 15.445 -8.383 -10.195 1 94.62 86 ARG A CA 1
ATOM 648 C C . ARG A 1 86 ? 15.844 -9.852 -10.117 1 94.62 86 ARG A C 1
ATOM 650 O O . ARG A 1 86 ? 15.938 -10.531 -11.141 1 94.62 86 ARG A O 1
ATOM 657 N N . SER A 1 87 ? 16.109 -10.273 -8.914 1 93.75 87 SER A N 1
ATOM 658 C CA . SER A 1 87 ? 16.469 -11.672 -8.719 1 93.75 87 SER A CA 1
ATOM 659 C C . SER A 1 87 ? 15.273 -12.586 -8.969 1 93.75 87 SER A C 1
ATOM 661 O O . SER A 1 87 ? 15.445 -13.781 -9.211 1 93.75 87 SER A O 1
ATOM 663 N N . MET A 1 88 ? 14.109 -12.008 -8.953 1 92.06 88 MET A N 1
ATOM 664 C CA . MET A 1 88 ? 12.898 -12.828 -9.031 1 92.06 88 MET A CA 1
ATOM 665 C C . MET A 1 88 ? 12.141 -12.555 -10.336 1 92.06 88 MET A C 1
ATOM 667 O O . MET A 1 88 ? 11.406 -13.414 -10.82 1 92.06 88 MET A O 1
ATOM 671 N N . CYS A 1 89 ? 12.352 -11.352 -10.828 1 92.94 89 CYS A N 1
ATOM 672 C CA . CYS A 1 89 ? 11.508 -10.93 -11.945 1 92.94 89 CYS A CA 1
ATOM 673 C C . CYS A 1 89 ? 12.344 -10.336 -13.062 1 92.94 89 CYS A C 1
ATOM 675 O O . CYS A 1 89 ? 13.32 -9.633 -12.812 1 92.94 89 CYS A O 1
ATOM 677 N N . THR A 1 90 ? 11.812 -10.688 -14.297 1 92.38 90 THR A N 1
ATOM 678 C CA . THR A 1 90 ? 12.289 -9.906 -15.43 1 92.38 90 THR A CA 1
ATOM 679 C C . THR A 1 90 ? 11.734 -8.484 -15.375 1 92.38 90 THR A C 1
ATOM 681 O O . THR A 1 90 ? 10.82 -8.195 -14.602 1 92.38 90 THR A O 1
ATOM 684 N N . ARG A 1 91 ? 12.289 -7.535 -16.25 1 94.5 91 ARG A N 1
ATOM 685 C CA . ARG A 1 91 ? 11.828 -6.152 -16.281 1 94.5 91 ARG A CA 1
ATOM 686 C C . ARG A 1 91 ? 10.344 -6.074 -16.641 1 94.5 91 ARG A C 1
ATOM 688 O O . ARG A 1 91 ? 9.602 -5.293 -16.047 1 94.5 91 ARG A O 1
ATOM 695 N N . SER A 1 92 ? 9.945 -6.879 -17.609 1 92.19 92 SER A N 1
ATOM 696 C CA . SER A 1 92 ? 8.547 -6.895 -18.031 1 92.19 92 SER A CA 1
ATOM 697 C C . SER A 1 92 ? 7.637 -7.402 -16.922 1 92.19 92 SER A C 1
ATOM 699 O O . SER A 1 92 ? 6.578 -6.828 -16.656 1 92.19 92 SER A O 1
ATOM 701 N N . GLU A 1 93 ? 8.117 -8.398 -16.203 1 90.88 93 GLU A N 1
ATOM 702 C CA . GLU A 1 93 ? 7.344 -8.969 -15.102 1 90.88 93 GLU A CA 1
ATOM 703 C C . GLU A 1 93 ? 7.199 -7.977 -13.953 1 90.88 93 GLU A C 1
ATOM 705 O O . GLU A 1 93 ? 6.125 -7.852 -13.367 1 90.88 93 GLU A O 1
ATOM 710 N N . ALA A 1 94 ? 8.266 -7.301 -13.695 1 94.5 94 ALA A N 1
ATOM 711 C CA . ALA A 1 94 ? 8.273 -6.312 -12.617 1 94.5 94 ALA A CA 1
ATOM 712 C C . ALA A 1 94 ? 7.289 -5.184 -12.906 1 94.5 94 ALA A C 1
ATOM 714 O O . ALA A 1 94 ? 6.594 -4.711 -12 1 94.5 94 ALA A O 1
ATOM 715 N N . ARG A 1 95 ? 7.227 -4.805 -14.141 1 93.88 95 ARG A N 1
ATOM 716 C CA . ARG A 1 95 ? 6.305 -3.748 -14.547 1 93.88 95 ARG A CA 1
ATOM 717 C C . ARG A 1 95 ? 4.855 -4.191 -14.375 1 93.88 95 ARG A C 1
ATOM 719 O O . ARG A 1 95 ? 4.016 -3.412 -13.922 1 93.88 95 ARG A O 1
ATOM 726 N N . GLU A 1 96 ? 4.617 -5.414 -14.727 1 92.62 96 GLU A N 1
ATOM 727 C CA . GLU A 1 96 ? 3.264 -5.938 -14.578 1 92.62 96 GLU A CA 1
ATOM 728 C C . GLU A 1 96 ? 2.881 -6.066 -13.109 1 92.62 96 GLU A C 1
ATOM 730 O O . GLU A 1 96 ? 1.76 -5.734 -12.719 1 92.62 96 GLU A O 1
ATOM 735 N N . ALA A 1 97 ? 3.801 -6.512 -12.305 1 94.69 97 ALA A N 1
ATOM 736 C CA . ALA A 1 97 ? 3.545 -6.645 -10.875 1 94.69 97 ALA A CA 1
ATOM 737 C C . ALA A 1 97 ? 3.229 -5.293 -10.242 1 94.69 97 ALA A C 1
ATOM 739 O O . ALA A 1 97 ? 2.314 -5.184 -9.422 1 94.69 97 ALA A O 1
ATOM 740 N N . LYS A 1 98 ? 4.02 -4.344 -10.625 1 96 98 LYS A N 1
ATOM 741 C CA . LYS A 1 98 ? 3.781 -2.994 -10.117 1 96 98 LYS A CA 1
ATOM 742 C C . LYS A 1 98 ? 2.371 -2.521 -10.453 1 96 98 LYS A C 1
ATOM 744 O O . LYS A 1 98 ? 1.681 -1.957 -9.602 1 96 98 LYS A O 1
ATOM 749 N N . TRP A 1 99 ? 2.014 -2.758 -11.648 1 96.06 99 TRP A N 1
ATOM 750 C CA . TRP A 1 99 ? 0.684 -2.342 -12.078 1 96.06 99 TRP A CA 1
ATOM 751 C C . TRP A 1 99 ? -0.399 -3.086 -11.305 1 96.06 99 TRP A C 1
ATOM 753 O O . TRP A 1 99 ? -1.377 -2.482 -10.859 1 96.06 99 TRP A O 1
ATOM 763 N N . ILE A 1 100 ? -0.24 -4.375 -11.125 1 96.25 100 ILE A N 1
ATOM 764 C CA . ILE A 1 100 ? -1.203 -5.203 -10.406 1 96.25 100 ILE A CA 1
ATOM 765 C C . ILE A 1 100 ? -1.351 -4.699 -8.977 1 96.25 100 ILE A C 1
ATOM 767 O O . ILE A 1 100 ? -2.469 -4.504 -8.492 1 96.25 100 ILE A O 1
ATOM 771 N N . MET A 1 101 ? -0.268 -4.453 -8.312 1 97.25 101 MET A N 1
ATOM 772 C CA . MET A 1 101 ? -0.289 -3.998 -6.926 1 97.25 101 MET A CA 1
ATOM 773 C C . MET A 1 101 ? -0.996 -2.652 -6.805 1 97.25 101 MET A C 1
ATOM 775 O O . MET A 1 101 ? -1.803 -2.451 -5.895 1 97.25 101 MET A O 1
ATOM 779 N N . ALA A 1 102 ? -0.658 -1.798 -7.754 1 97.12 102 ALA A N 1
ATOM 780 C CA . ALA A 1 102 ? -1.269 -0.471 -7.73 1 97.12 102 ALA A CA 1
ATOM 781 C C . ALA A 1 102 ? -2.777 -0.559 -7.938 1 97.12 102 ALA A C 1
ATOM 783 O O . ALA A 1 102 ? -3.543 0.149 -7.281 1 97.12 102 ALA A O 1
ATOM 784 N N . GLU A 1 103 ? -3.211 -1.431 -8.875 1 97.12 103 GLU A N 1
ATOM 785 C CA . GLU A 1 103 ? -4.637 -1.577 -9.156 1 97.12 103 GLU A CA 1
ATOM 786 C C . GLU A 1 103 ? -5.371 -2.18 -7.957 1 97.12 103 GLU A C 1
ATOM 788 O O . GLU A 1 103 ? -6.469 -1.74 -7.613 1 97.12 103 GLU A O 1
ATOM 793 N N . ILE A 1 104 ? -4.781 -3.137 -7.34 1 98 104 ILE A N 1
ATOM 794 C CA . ILE A 1 104 ? -5.402 -3.75 -6.172 1 98 104 ILE A CA 1
ATOM 795 C C . ILE A 1 104 ? -5.488 -2.729 -5.039 1 98 104 ILE A C 1
ATOM 797 O O . ILE A 1 104 ? -6.527 -2.607 -4.383 1 98 104 ILE A O 1
ATOM 801 N N . TYR A 1 105 ? -4.406 -2.018 -4.809 1 98.19 105 TYR A N 1
ATOM 802 C CA . TYR A 1 105 ? -4.395 -1.023 -3.742 1 98.19 105 TYR A CA 1
ATOM 803 C C . TYR A 1 105 ? -5.453 0.045 -3.979 1 98.19 105 TYR A C 1
ATOM 805 O O . TYR A 1 105 ? -6.137 0.471 -3.043 1 98.19 105 TYR A O 1
ATOM 813 N N . LYS A 1 106 ? -5.535 0.476 -5.156 1 97.19 106 LYS A N 1
ATOM 814 C CA . LYS A 1 106 ? -6.508 1.51 -5.5 1 97.19 106 LYS A CA 1
ATOM 815 C C . LYS A 1 106 ? -7.93 1.043 -5.207 1 97.19 106 LYS A C 1
ATOM 817 O O . LYS A 1 106 ? -8.734 1.793 -4.648 1 97.19 106 LYS A O 1
ATOM 822 N N . LYS A 1 107 ? -8.227 -0.15 -5.457 1 96.88 107 LYS A N 1
ATOM 823 C CA . LYS A 1 107 ? -9.594 -0.656 -5.355 1 96.88 107 LYS A CA 1
ATOM 824 C C . LYS A 1 107 ? -9.883 -1.185 -3.953 1 96.88 107 LYS A C 1
ATOM 826 O O . LYS A 1 107 ? -11.008 -1.075 -3.465 1 96.88 107 LYS A O 1
ATOM 831 N N . TYR A 1 108 ? -8.898 -1.759 -3.369 1 97.88 108 TYR A N 1
ATOM 832 C CA . TYR A 1 108 ? -9.102 -2.424 -2.086 1 97.88 108 TYR A CA 1
ATOM 833 C C . TYR A 1 108 ? -8 -2.047 -1.1 1 97.88 108 TYR A C 1
ATOM 835 O O . TYR A 1 108 ? -7.293 -2.916 -0.588 1 97.88 108 TYR A O 1
ATOM 843 N N . PRO A 1 109 ? -7.883 -0.822 -0.74 1 97.75 109 PRO A N 1
ATOM 844 C CA . PRO A 1 109 ? -6.762 -0.392 0.099 1 97.75 109 PRO A CA 1
ATOM 845 C C . PRO A 1 109 ? -6.789 -1.023 1.489 1 97.75 109 PRO A C 1
ATOM 847 O O . PRO A 1 109 ? -5.742 -1.406 2.02 1 97.75 109 PRO A O 1
ATOM 850 N N . SER A 1 110 ? -7.949 -1.176 2.064 1 97 110 SER A N 1
ATOM 851 C CA . SER A 1 110 ? -8.039 -1.727 3.412 1 97 110 SER A CA 1
ATOM 852 C C . SER A 1 110 ? -7.605 -3.188 3.445 1 97 110 SER A C 1
ATOM 854 O O . SER A 1 110 ? -6.863 -3.6 4.336 1 97 110 SER A O 1
ATOM 856 N N . ARG A 1 111 ? -8.047 -3.955 2.492 1 97.88 111 ARG A N 1
A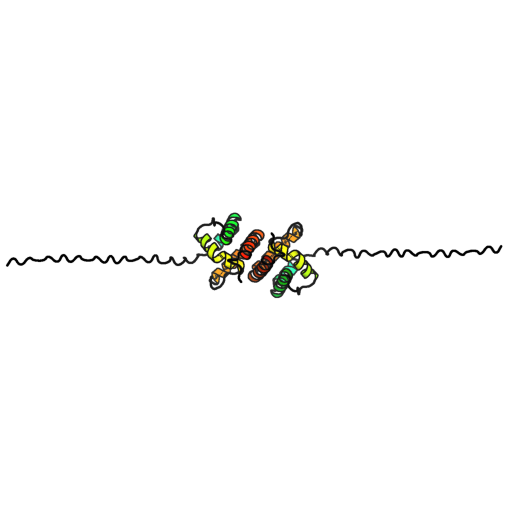TOM 857 C CA . ARG A 1 111 ? -7.664 -5.363 2.432 1 97.88 111 ARG A CA 1
ATOM 858 C C . ARG A 1 111 ? -6.172 -5.516 2.166 1 97.88 111 ARG A C 1
ATOM 860 O O . ARG A 1 111 ? -5.52 -6.387 2.744 1 97.88 111 ARG A O 1
ATOM 867 N N . TYR A 1 112 ? -5.691 -4.703 1.273 1 98.31 112 TYR A N 1
ATOM 868 C CA . TYR A 1 112 ? -4.27 -4.711 0.951 1 98.31 112 TYR A CA 1
ATOM 869 C C . TYR A 1 112 ? -3.428 -4.426 2.189 1 98.31 112 TYR A C 1
ATOM 871 O O . TYR A 1 112 ? -2.459 -5.137 2.465 1 98.31 112 TYR A O 1
ATOM 879 N N . ILE A 1 113 ? -3.793 -3.42 2.949 1 96.44 113 ILE A N 1
ATOM 880 C CA . ILE A 1 113 ? -3.059 -3.016 4.141 1 96.44 113 ILE A CA 1
ATOM 881 C C . ILE A 1 113 ? -3.168 -4.102 5.207 1 96.44 113 ILE A C 1
ATOM 883 O O . ILE A 1 113 ? -2.197 -4.387 5.914 1 96.44 113 ILE A O 1
ATOM 887 N N . SER A 1 114 ? -4.367 -4.664 5.355 1 95.56 114 SER A N 1
ATOM 888 C CA . SER A 1 114 ? -4.531 -5.762 6.301 1 95.56 114 SER A CA 1
ATOM 889 C C . SER A 1 114 ? -3.557 -6.898 6.004 1 95.56 114 SER A C 1
ATOM 891 O O . SER A 1 114 ? -2.967 -7.473 6.918 1 95.56 114 SER A O 1
ATOM 893 N N . ALA A 1 115 ? -3.365 -7.211 4.754 1 96.5 115 ALA A N 1
ATOM 894 C CA . ALA A 1 115 ? -2.422 -8.258 4.363 1 96.5 115 ALA A CA 1
ATOM 895 C C . ALA A 1 115 ? -0.988 -7.855 4.688 1 96.5 115 ALA A C 1
ATOM 897 O O . ALA A 1 115 ? -0.21 -8.656 5.207 1 96.5 115 ALA A O 1
ATOM 898 N N . LEU A 1 116 ? -0.63 -6.633 4.398 1 95.25 116 LEU A N 1
ATOM 899 C CA . LEU A 1 116 ? 0.709 -6.125 4.68 1 95.25 116 LEU A CA 1
ATOM 900 C C . LEU A 1 116 ? 1.009 -6.18 6.172 1 95.25 116 LEU A C 1
ATOM 902 O O . LEU A 1 116 ? 2.111 -6.559 6.574 1 95.25 116 LEU A O 1
ATOM 906 N N . ASN A 1 117 ? 0.023 -5.82 6.945 1 91.06 117 ASN A N 1
ATOM 907 C CA . ASN A 1 117 ? 0.194 -5.863 8.391 1 91.06 117 ASN A CA 1
ATOM 908 C C . ASN A 1 117 ? 0.456 -7.281 8.883 1 91.06 117 ASN A C 1
ATOM 910 O O . ASN A 1 117 ? 1.305 -7.496 9.75 1 91.06 117 ASN A O 1
ATOM 914 N N . ARG A 1 118 ? -0.258 -8.156 8.336 1 91.94 118 ARG A N 1
ATOM 915 C CA . ARG A 1 118 ? -0.073 -9.555 8.703 1 91.94 118 ARG A CA 1
ATOM 916 C C . ARG A 1 118 ? 1.328 -10.039 8.344 1 91.94 118 ARG A C 1
ATOM 918 O O . ARG A 1 118 ? 1.981 -10.719 9.141 1 91.94 118 ARG A O 1
ATOM 925 N N . LEU A 1 119 ? 1.79 -9.664 7.207 1 93.06 119 LEU A N 1
ATOM 926 C CA . LEU A 1 119 ? 3.117 -10.062 6.75 1 93.06 119 LEU A CA 1
ATOM 927 C C . LEU A 1 119 ? 4.203 -9.414 7.598 1 93.06 119 LEU A C 1
ATOM 929 O O . LEU A 1 119 ? 5.184 -10.062 7.969 1 93.06 119 LEU A O 1
ATOM 933 N N . ALA A 1 120 ? 3.971 -8.148 7.875 1 88.81 120 ALA A N 1
ATOM 934 C CA . ALA A 1 120 ? 4.961 -7.379 8.625 1 88.81 120 ALA A CA 1
ATOM 935 C C . ALA A 1 120 ? 5.125 -7.926 10.039 1 88.81 120 ALA A C 1
ATOM 937 O O . ALA A 1 120 ? 6.191 -7.793 10.648 1 88.81 120 ALA A O 1
ATOM 938 N N . ASN A 1 121 ? 4.102 -8.461 10.555 1 83.25 121 ASN A N 1
ATOM 939 C CA . ASN A 1 121 ? 4.129 -8.992 11.914 1 83.25 121 ASN A CA 1
ATOM 940 C C . ASN A 1 121 ? 4.547 -10.461 11.93 1 83.25 121 ASN A C 1
ATOM 942 O O . ASN A 1 121 ? 4.602 -11.086 12.992 1 83.25 121 ASN A O 1
ATOM 946 N N . ASN A 1 122 ? 4.758 -10.969 10.781 1 80.06 122 ASN A N 1
ATOM 947 C CA . ASN A 1 122 ? 5.238 -12.336 10.648 1 80.06 122 ASN A CA 1
ATOM 948 C C . ASN A 1 122 ? 6.762 -12.398 10.578 1 80.06 122 ASN A C 1
ATOM 950 O O . ASN A 1 122 ? 7.367 -11.875 9.641 1 80.06 122 ASN A O 1
ATOM 954 N N . PRO A 1 123 ? 7.305 -13.008 11.562 1 70.56 123 PRO A N 1
ATOM 955 C CA . PRO A 1 123 ? 8.766 -13.07 11.648 1 70.56 123 PRO A CA 1
ATOM 956 C C . PRO A 1 123 ? 9.406 -13.68 10.398 1 70.56 123 PRO A C 1
ATOM 958 O O . PRO A 1 123 ? 10.578 -13.43 10.117 1 70.56 123 PRO A O 1
ATOM 961 N N . ARG A 1 124 ? 8.656 -14.523 9.758 1 74.25 124 ARG A N 1
ATOM 962 C CA . ARG A 1 124 ? 9.203 -15.141 8.555 1 74.25 124 ARG A CA 1
ATOM 963 C C . ARG A 1 124 ? 9.523 -14.086 7.496 1 74.25 124 ARG A C 1
ATOM 965 O O . ARG A 1 124 ? 10.43 -14.273 6.68 1 74.25 124 ARG A O 1
ATOM 972 N N . TYR A 1 125 ? 8.852 -13.078 7.539 1 66.31 125 TYR A N 1
ATOM 973 C CA . TYR A 1 125 ? 8.984 -12.109 6.453 1 66.31 125 TYR A CA 1
ATOM 974 C C . TYR A 1 125 ? 9.609 -10.812 6.949 1 66.31 125 TYR A C 1
ATOM 976 O O . TYR A 1 125 ? 9.766 -9.859 6.184 1 66.31 125 TYR A O 1
ATOM 984 N N . THR A 1 126 ? 9.789 -10.625 8.336 1 57.16 126 THR A N 1
ATOM 985 C CA . THR A 1 126 ? 10.375 -9.398 8.859 1 57.16 126 THR A CA 1
ATOM 986 C C . THR A 1 126 ? 11.852 -9.305 8.469 1 57.16 126 THR A C 1
ATOM 988 O O . THR A 1 126 ? 12.586 -10.289 8.555 1 57.16 126 THR A O 1
ATOM 991 N N . TYR A 1 127 ? 12.117 -8.539 7.43 1 46.34 127 TYR A N 1
ATOM 992 C CA . TYR A 1 127 ? 13.516 -8.305 7.07 1 46.34 127 TYR A CA 1
ATOM 993 C C . TYR A 1 127 ? 14.297 -7.766 8.258 1 46.34 127 TYR A C 1
ATOM 995 O O . TYR A 1 127 ? 13.844 -6.859 8.961 1 46.34 127 TYR A O 1
ATOM 1003 N N . GLY A 1 128 ? 15.055 -8.641 9.031 1 38.59 128 GLY A N 1
ATOM 1004 C CA . GLY A 1 128 ? 16.062 -8.211 9.984 1 38.59 128 GLY A CA 1
ATOM 1005 C C . GLY A 1 128 ? 16.906 -7.051 9.484 1 38.59 128 GLY A C 1
ATOM 1006 O O . GLY A 1 128 ? 17.062 -6.863 8.281 1 38.59 128 GLY A O 1
ATOM 1007 N N . MET B 1 1 ? -13.562 62.25 78.125 1 35.47 1 MET B N 1
ATOM 1008 C CA . MET B 1 1 ? -13.812 61 77.438 1 35.47 1 MET B CA 1
ATOM 1009 C C . MET B 1 1 ? -13.656 61.188 75.938 1 35.47 1 MET B C 1
ATOM 1011 O O . MET B 1 1 ? -14.461 61.875 75.312 1 35.47 1 MET B O 1
ATOM 1015 N N . ARG B 1 2 ? -12.406 61.312 75.438 1 44.97 2 ARG B N 1
ATOM 1016 C CA . ARG B 1 2 ? -11.945 61.531 74.062 1 44.97 2 ARG B CA 1
ATOM 1017 C C . ARG B 1 2 ? -12.375 60.375 73.188 1 44.97 2 ARG B C 1
ATOM 1019 O O . ARG B 1 2 ? -12.086 59.219 73.5 1 44.97 2 ARG B O 1
ATOM 1026 N N . VAL B 1 3 ? -13.516 60.5 72.562 1 48.88 3 VAL B N 1
ATOM 1027 C CA . VAL B 1 3 ? -14.094 59.594 71.562 1 48.88 3 VAL B CA 1
ATOM 1028 C C . VAL B 1 3 ? -13.086 59.375 70.438 1 48.88 3 VAL B C 1
ATOM 1030 O O . VAL B 1 3 ? -12.703 60.312 69.75 1 48.88 3 VAL B O 1
ATOM 1033 N N . GLY B 1 4 ? -12.031 58.562 70.688 1 41.22 4 GLY B N 1
ATOM 1034 C CA . GLY B 1 4 ? -11.094 58.125 69.688 1 41.22 4 GLY B CA 1
ATOM 1035 C C . GLY B 1 4 ? -11.766 57.531 68.438 1 41.22 4 GLY B C 1
ATOM 1036 O O . GLY B 1 4 ? -12.523 56.594 68.562 1 41.22 4 GLY B O 1
ATOM 1037 N N . VAL B 1 5 ? -12.109 58.344 67.438 1 46.25 5 VAL B N 1
ATOM 1038 C CA . VAL B 1 5 ? -12.641 57.906 66.125 1 46.25 5 VAL B CA 1
ATOM 1039 C C . VAL B 1 5 ? -11.703 56.906 65.5 1 46.25 5 VAL B C 1
ATOM 1041 O O . VAL B 1 5 ? -10.531 57.188 65.25 1 46.25 5 VAL B O 1
ATOM 1044 N N . VAL B 1 6 ? -11.789 55.688 65.875 1 47.03 6 VAL B N 1
ATOM 1045 C CA . VAL B 1 6 ? -11.086 54.562 65.25 1 47.03 6 VAL B CA 1
ATOM 1046 C C . VAL B 1 6 ? -11.445 54.531 63.75 1 47.03 6 VAL B C 1
ATOM 1048 O O . VAL B 1 6 ? -12.602 54.344 63.406 1 47.03 6 VAL B O 1
ATOM 1051 N N . LEU B 1 7 ? -10.797 55.375 62.969 1 49.34 7 LEU B N 1
ATOM 1052 C CA . LEU B 1 7 ? -10.891 55.219 61.5 1 49.34 7 LEU B CA 1
ATOM 1053 C C . LEU B 1 7 ? -10.539 53.812 61.062 1 49.34 7 LEU B C 1
ATOM 1055 O O . LEU B 1 7 ? -9.398 53.375 61.25 1 49.34 7 LEU B O 1
ATOM 1059 N N . LEU B 1 8 ? -11.438 52.875 61.156 1 51.25 8 LEU B N 1
ATOM 1060 C CA . LEU B 1 8 ? -11.312 51.562 60.531 1 51.25 8 LEU B CA 1
ATOM 1061 C C . LEU B 1 8 ? -11.055 51.688 59.031 1 51.25 8 LEU B C 1
ATOM 1063 O O . LEU B 1 8 ? -11.906 52.219 58.312 1 51.25 8 LEU B O 1
ATOM 1067 N N . GLY B 1 9 ? -9.836 51.969 58.625 1 47.41 9 GLY B N 1
ATOM 1068 C CA . GLY B 1 9 ? -9.438 51.844 57.25 1 47.41 9 GLY B CA 1
ATOM 1069 C C . GLY B 1 9 ? -9.953 50.594 56.562 1 47.41 9 GLY B C 1
ATOM 1070 O O . GLY B 1 9 ? -9.703 49.5 57.062 1 47.41 9 GLY B O 1
ATOM 1071 N N . SER B 1 10 ? -11.133 50.625 55.969 1 52.53 10 SER B N 1
ATOM 1072 C CA . SER B 1 10 ? -11.641 49.562 55.094 1 52.53 10 SER B CA 1
ATOM 1073 C C . SER B 1 10 ? -10.594 49.156 54.062 1 52.53 10 SER B C 1
ATOM 1075 O O . SER B 1 10 ? -10.219 49.938 53.188 1 52.53 10 SER B O 1
ATOM 1077 N N . VAL B 1 11 ? -9.602 48.375 54.438 1 50.91 11 VAL B N 1
ATOM 1078 C CA . VAL B 1 11 ? -8.758 47.75 53.438 1 50.91 11 VAL B CA 1
ATOM 1079 C C . VAL B 1 11 ? -9.633 47.094 52.344 1 50.91 11 VAL B C 1
ATOM 1081 O O . VAL B 1 11 ? -10.32 46.125 52.625 1 50.91 11 VAL B O 1
ATOM 1084 N N . LEU B 1 12 ? -10.172 47.875 51.406 1 49.44 12 LEU B N 1
ATOM 1085 C CA . LEU B 1 12 ? -10.781 47.344 50.188 1 49.44 12 LEU B CA 1
ATOM 1086 C C . LEU B 1 12 ? -9.883 46.281 49.562 1 49.44 12 LEU B C 1
ATOM 1088 O O . LEU B 1 12 ? -8.789 46.594 49.094 1 49.44 12 LEU B O 1
ATOM 1092 N N . VAL B 1 13 ? -9.984 45.031 50.062 1 51.41 13 VAL B N 1
ATOM 1093 C CA . VAL B 1 13 ? -9.391 43.875 49.406 1 51.41 13 VAL B CA 1
ATOM 1094 C C . VAL B 1 13 ? -9.797 43.844 47.938 1 51.41 13 VAL B C 1
ATOM 1096 O O . VAL B 1 13 ? -10.961 43.594 47.594 1 51.41 13 VAL B O 1
ATOM 1099 N N . CYS B 1 14 ? -9.188 44.656 47.094 1 47.38 14 CYS B N 1
ATOM 1100 C CA . CYS B 1 14 ? -9.305 44.5 45.625 1 47.38 14 CYS B CA 1
ATOM 1101 C C . CYS B 1 14 ? -9.125 43.062 45.219 1 47.38 14 CYS B C 1
ATOM 1103 O O . CYS B 1 14 ? -8.008 42.531 45.25 1 47.38 14 CYS B O 1
ATOM 1105 N N . VAL B 1 15 ? -10.195 42.281 45.406 1 48.22 15 VAL B N 1
ATOM 1106 C CA . VAL B 1 15 ? -10.211 40.938 44.781 1 48.22 15 VAL B CA 1
ATOM 1107 C C . VAL B 1 15 ? -9.875 41.062 43.312 1 48.22 15 VAL B C 1
ATOM 1109 O O . VAL B 1 15 ? -10.68 41.594 42.5 1 48.22 15 VAL B O 1
ATOM 1112 N N . VAL B 1 16 ? -8.586 41.25 42.906 1 47.62 16 VAL B N 1
ATOM 1113 C CA . VAL B 1 16 ? -8.203 41.062 41.531 1 47.62 16 VAL B CA 1
ATOM 1114 C C . VAL B 1 16 ? -8.773 39.719 41.031 1 47.62 16 VAL B C 1
ATOM 1116 O O . VAL B 1 16 ? -8.312 38.656 41.406 1 47.62 16 VAL B O 1
ATOM 1119 N N . VAL B 1 17 ? -10.078 39.656 40.75 1 48.66 17 VAL B N 1
ATOM 1120 C CA . VAL B 1 17 ? -10.547 38.562 39.875 1 48.66 17 VAL B CA 1
ATOM 1121 C C . VAL B 1 17 ? -9.672 38.5 38.625 1 48.66 17 VAL B C 1
ATOM 1123 O O . VAL B 1 17 ? -9.805 39.312 37.719 1 48.66 17 VAL B O 1
ATOM 1126 N N . GLY B 1 18 ? -8.406 38.094 38.688 1 45.06 18 GLY B N 1
ATOM 1127 C CA . GLY B 1 18 ? -7.734 37.688 37.469 1 45.06 18 GLY B CA 1
ATOM 1128 C C . GLY B 1 18 ? -8.625 36.875 36.531 1 45.06 18 GLY B C 1
ATOM 1129 O O . GLY B 1 18 ? -9.07 35.781 36.906 1 45.06 18 GLY B O 1
ATOM 1130 N N . VAL B 1 19 ? -9.391 37.531 35.719 1 47 19 VAL B N 1
ATOM 1131 C CA . VAL B 1 19 ? -9.906 36.781 34.562 1 47 19 VAL B CA 1
ATOM 1132 C C . VAL B 1 19 ? -8.812 35.875 34 1 47 19 VAL B C 1
ATOM 1134 O O . VAL B 1 19 ? -7.801 36.344 33.5 1 47 19 VAL B O 1
ATOM 1137 N N . VAL B 1 20 ? -8.5 34.75 34.594 1 46.28 20 VAL B N 1
ATOM 1138 C CA . VAL B 1 20 ? -7.809 33.719 33.781 1 46.28 20 VAL B CA 1
ATOM 1139 C C . VAL B 1 20 ? -8.367 33.719 32.375 1 46.28 20 VAL B C 1
ATOM 1141 O O . VAL B 1 20 ? -9.562 33.469 32.156 1 46.28 20 VAL B O 1
ATOM 1144 N N . ASP B 1 21 ? -8.016 34.656 31.5 1 43.56 21 ASP B N 1
ATOM 1145 C CA . ASP B 1 21 ? -8.172 34.25 30.094 1 43.56 21 ASP B CA 1
ATOM 1146 C C . ASP B 1 21 ? -7.91 32.75 29.922 1 43.56 21 ASP B C 1
ATOM 1148 O O . ASP B 1 21 ? -6.816 32.281 30.219 1 43.56 21 ASP B O 1
ATOM 1152 N N . GLY B 1 22 ? -8.836 31.891 30.234 1 40.5 22 GLY B N 1
ATOM 1153 C CA . GLY B 1 22 ? -8.688 30.516 29.781 1 40.5 22 GLY B CA 1
ATOM 1154 C C . GLY B 1 22 ? -7.93 30.406 28.469 1 40.5 22 GLY B C 1
ATOM 1155 O O . GLY B 1 22 ? -8.273 31.078 27.484 1 40.5 22 GLY B O 1
ATOM 1156 N N . GLN B 1 23 ? -6.633 30.469 28.375 1 43.31 23 GLN B N 1
ATOM 1157 C CA . GLN B 1 23 ? -6.027 29.969 27.141 1 43.31 23 GLN B CA 1
ATOM 1158 C C . GLN B 1 23 ? -6.926 28.922 26.469 1 43.31 23 GLN B C 1
ATOM 1160 O O . GLN B 1 23 ? -7.176 27.859 27.031 1 43.31 23 GLN B O 1
ATOM 1165 N N . GLY B 1 24 ? -8.086 29.297 25.953 1 39.81 24 GLY B N 1
ATOM 1166 C CA . GLY B 1 24 ? -8.844 28.359 25.141 1 39.81 24 GLY B CA 1
ATOM 1167 C C . GLY B 1 24 ? -7.977 27.266 24.531 1 39.81 24 GLY B C 1
ATOM 1168 O O . GLY B 1 24 ? -6.898 27.547 24 1 39.81 24 GLY B O 1
ATOM 1169 N N . LEU B 1 25 ? -7.789 26.188 25.125 1 43.28 25 LEU B N 1
ATOM 1170 C CA . LEU B 1 25 ? -7.227 25.062 24.406 1 43.28 25 LEU B CA 1
ATOM 1171 C C . LEU B 1 25 ? -7.445 25.219 22.891 1 43.28 25 LEU B C 1
ATOM 1173 O O . LEU B 1 25 ? -8.578 25.391 22.453 1 43.28 25 LEU B O 1
ATOM 1177 N N . ARG B 1 26 ? -6.664 26.031 22.25 1 45.12 26 ARG B N 1
ATOM 1178 C CA . ARG B 1 26 ? -6.707 26.094 20.797 1 45.12 26 ARG B CA 1
ATOM 1179 C C . ARG B 1 26 ? -7.301 24.812 20.219 1 45.12 26 ARG B C 1
ATOM 1181 O O . ARG B 1 26 ? -6.711 23.734 20.328 1 45.12 26 ARG B O 1
ATOM 1188 N N . ARG B 1 27 ? -8.5 24.609 20.156 1 49.56 27 ARG B N 1
ATOM 1189 C CA . ARG B 1 27 ? -9.125 23.5 19.422 1 49.56 27 ARG B CA 1
ATOM 1190 C C . ARG B 1 27 ? -8.297 23.109 18.203 1 49.56 27 ARG B C 1
ATOM 1192 O O . ARG B 1 27 ? -7.871 23.984 17.438 1 49.56 27 ARG B O 1
ATOM 1199 N N . PRO B 1 28 ? -7.578 22 18.266 1 50.22 28 PRO B N 1
ATOM 1200 C CA . PRO B 1 28 ? -6.797 21.703 17.062 1 50.22 28 PRO B CA 1
ATOM 1201 C C . PRO B 1 28 ? -7.488 22.156 15.781 1 50.22 28 PRO B C 1
ATOM 1203 O O . PRO B 1 28 ? -8.703 21.984 15.648 1 50.22 28 PRO B O 1
ATOM 1206 N N . ARG B 1 29 ? -7.164 23.391 15.258 1 55.53 29 ARG B N 1
ATOM 1207 C CA . ARG B 1 29 ? -7.684 23.844 13.977 1 55.53 29 ARG B CA 1
ATOM 1208 C C . ARG B 1 29 ? -7.992 22.672 13.055 1 55.53 29 ARG B C 1
ATOM 1210 O O . ARG B 1 29 ? -7.227 21.703 13 1 55.53 29 ARG B O 1
ATOM 1217 N N . PRO B 1 30 ? -9.234 22.578 12.625 1 64.56 30 PRO B N 1
ATOM 1218 C CA . PRO B 1 30 ? -9.523 21.562 11.609 1 64.56 30 PRO B CA 1
ATOM 1219 C C . PRO B 1 30 ? -8.508 21.578 10.461 1 64.56 30 PRO B C 1
ATOM 1221 O O . PRO B 1 30 ? -8 22.625 10.094 1 64.56 30 PRO B O 1
ATOM 1224 N N . PHE B 1 31 ? -7.816 20.562 10.227 1 73.25 31 PHE B N 1
ATOM 1225 C CA . PHE B 1 31 ? -6.859 20.453 9.133 1 73.25 31 PHE B CA 1
ATOM 1226 C C . PHE B 1 31 ? -7.52 20.797 7.805 1 73.25 31 PHE B C 1
ATOM 1228 O O . PHE B 1 31 ? -8.664 20.422 7.559 1 73.25 31 PHE B O 1
ATOM 1235 N N . SER B 1 32 ? -7.082 21.875 7.18 1 73.56 32 SER B N 1
ATOM 1236 C CA . SER B 1 32 ? -7.574 22.125 5.828 1 73.56 32 SER B CA 1
ATOM 1237 C C . SER B 1 32 ? -6.867 21.234 4.809 1 73.56 32 SER B C 1
ATOM 1239 O O . SER B 1 32 ? -5.641 21.266 4.695 1 73.56 32 SER B O 1
ATOM 1241 N N . ILE B 1 33 ? -7.574 20.328 4.117 1 76.31 33 ILE B N 1
ATOM 1242 C CA . ILE B 1 33 ? -6.988 19.5 3.072 1 76.31 33 ILE B CA 1
ATOM 1243 C C . ILE B 1 33 ? -6.672 20.359 1.847 1 76.31 33 ILE B C 1
ATOM 1245 O O . ILE B 1 33 ? -7.543 21.062 1.337 1 76.31 33 ILE B O 1
ATOM 1249 N N . PRO B 1 34 ? -5.426 20.328 1.442 1 82.38 34 PRO B N 1
ATOM 1250 C CA . PRO B 1 34 ? -5.078 21.062 0.225 1 82.38 34 PRO B CA 1
ATOM 1251 C C . PRO B 1 34 ? -5.914 20.625 -0.98 1 82.38 34 PRO B C 1
ATOM 1253 O O . PRO B 1 34 ? -6.516 19.547 -0.968 1 82.38 34 PRO B O 1
ATOM 1256 N N . SER B 1 35 ? -6 21.562 -1.959 1 83.5 35 SER B N 1
ATOM 1257 C CA . SER B 1 35 ? -6.707 21.234 -3.193 1 83.5 35 SER B CA 1
ATOM 1258 C C . SER B 1 35 ? -6.051 20.062 -3.918 1 83.5 35 SER B C 1
ATOM 1260 O O . SER B 1 35 ? -4.871 19.781 -3.703 1 83.5 35 SER B O 1
ATOM 1262 N N . ARG B 1 36 ? -6.832 19.406 -4.844 1 89.19 36 ARG B N 1
ATOM 1263 C CA . ARG B 1 36 ? -6.309 18.281 -5.598 1 89.19 36 ARG B CA 1
ATOM 1264 C C . ARG B 1 36 ? -5.141 18.703 -6.484 1 89.19 36 ARG B C 1
ATOM 1266 O O . ARG B 1 36 ? -4.195 17.938 -6.68 1 89.19 36 ARG B O 1
ATOM 1273 N N . VAL B 1 37 ? -5.254 19.922 -7.07 1 90.25 37 VAL B N 1
ATOM 1274 C CA . VAL B 1 37 ? -4.18 20.422 -7.922 1 90.25 37 VAL B CA 1
ATOM 1275 C C . VAL B 1 37 ? -2.898 20.562 -7.105 1 90.25 37 VAL B C 1
ATOM 1277 O O . VAL B 1 37 ? -1.825 20.141 -7.535 1 90.25 37 VAL B O 1
ATOM 1280 N N . GLU B 1 38 ? -3.002 21.156 -5.957 1 89.62 38 GLU B N 1
ATOM 1281 C CA . GLU B 1 38 ? -1.854 21.328 -5.074 1 89.62 38 GLU B CA 1
ATOM 1282 C C . GLU B 1 38 ? -1.278 19.969 -4.652 1 89.62 38 GLU B C 1
ATOM 1284 O O . GLU B 1 38 ? -0.059 19.781 -4.648 1 89.62 38 GLU B O 1
ATOM 1289 N N . LEU B 1 39 ? -2.105 19.031 -4.355 1 92.19 39 LEU B N 1
ATOM 1290 C CA . LEU B 1 39 ? -1.684 17.703 -3.934 1 92.19 39 LEU B CA 1
ATOM 1291 C C . LEU B 1 39 ? -0.963 16.969 -5.062 1 92.19 39 LEU B C 1
ATOM 1293 O O . LEU B 1 39 ? 0.043 16.297 -4.832 1 92.19 39 LEU B O 1
ATOM 1297 N N . THR B 1 40 ? -1.497 17.141 -6.195 1 94 40 THR B N 1
ATOM 1298 C CA . THR B 1 40 ? -0.875 16.5 -7.352 1 94 40 THR B CA 1
ATOM 1299 C C . THR B 1 40 ? 0.545 17.031 -7.555 1 94 40 THR B C 1
ATOM 1301 O O . THR B 1 40 ? 1.457 16.25 -7.852 1 94 40 THR B O 1
ATOM 1304 N N . VAL B 1 41 ? 0.715 18.328 -7.406 1 94.56 41 VAL B N 1
ATOM 1305 C CA . VAL B 1 41 ? 2.041 18.922 -7.539 1 94.56 41 VAL B CA 1
ATOM 1306 C C . VAL B 1 41 ? 2.971 18.359 -6.465 1 94.56 41 VAL B C 1
ATOM 1308 O O . VAL B 1 41 ? 4.105 17.984 -6.754 1 94.56 41 VAL B O 1
ATOM 1311 N N . ALA B 1 42 ? 2.504 18.281 -5.297 1 94.69 42 ALA B N 1
ATOM 1312 C CA . ALA B 1 42 ? 3.293 17.766 -4.176 1 94.69 42 ALA B CA 1
ATOM 1313 C C . ALA B 1 42 ? 3.676 16.312 -4.387 1 94.69 42 ALA B C 1
ATOM 1315 O O . ALA B 1 42 ? 4.82 15.922 -4.133 1 94.69 42 ALA B O 1
ATOM 1316 N N . ILE B 1 43 ? 2.764 15.445 -4.883 1 96.81 43 ILE B N 1
ATOM 1317 C CA . ILE B 1 43 ? 2.965 14.008 -5.055 1 96.81 43 ILE B CA 1
ATOM 1318 C C . ILE B 1 43 ? 3.969 13.766 -6.18 1 96.81 43 ILE B C 1
ATOM 1320 O O . ILE B 1 43 ? 4.688 12.766 -6.172 1 96.81 43 ILE B O 1
ATOM 1324 N N . ASN B 1 44 ? 4.062 14.727 -7.039 1 97 44 ASN B N 1
ATOM 1325 C CA . ASN B 1 44 ? 4.965 14.555 -8.172 1 97 44 ASN B CA 1
ATOM 1326 C C . ASN B 1 44 ? 6.414 14.812 -7.777 1 97 44 ASN B C 1
ATOM 1328 O O . ASN B 1 44 ? 7.336 14.508 -8.539 1 97 44 ASN B O 1
ATOM 1332 N N . ASP B 1 45 ? 6.656 15.328 -6.68 1 97 45 ASP B N 1
ATOM 1333 C CA . ASP B 1 45 ? 8 15.555 -6.164 1 97 45 ASP B CA 1
ATOM 1334 C C . ASP B 1 45 ? 8.391 14.477 -5.156 1 97 45 ASP B C 1
ATOM 1336 O O . ASP B 1 45 ? 7.902 14.477 -4.023 1 97 45 ASP B O 1
ATOM 1340 N N . PRO B 1 46 ? 9.375 13.672 -5.512 1 97.94 46 PRO B N 1
ATOM 1341 C CA . PRO B 1 46 ? 9.75 12.578 -4.609 1 97.94 46 PRO B CA 1
ATOM 1342 C C . PRO B 1 46 ? 10.258 13.078 -3.26 1 97.94 46 PRO B C 1
ATOM 1344 O O . PRO B 1 46 ? 10.07 12.414 -2.238 1 97.94 46 PRO B O 1
ATOM 1347 N N . ASN B 1 47 ? 10.906 14.188 -3.244 1 97.94 47 ASN B N 1
ATOM 1348 C CA . ASN B 1 47 ? 11.398 14.727 -1.982 1 97.94 47 ASN B CA 1
ATOM 1349 C C . ASN B 1 47 ? 10.25 15.094 -1.047 1 97.94 47 ASN B C 1
ATOM 1351 O O . ASN B 1 47 ? 10.32 14.836 0.156 1 97.94 47 ASN B O 1
ATOM 1355 N N . THR B 1 48 ? 9.281 15.75 -1.679 1 97.38 48 THR B N 1
ATOM 1356 C CA . THR B 1 48 ? 8.117 16.109 -0.88 1 97.38 48 THR B CA 1
ATOM 1357 C C . THR B 1 48 ? 7.43 14.875 -0.322 1 97.38 48 THR B C 1
ATOM 1359 O O . THR B 1 48 ? 7.043 14.844 0.848 1 97.38 48 THR B O 1
ATOM 1362 N N . VAL B 1 49 ? 7.238 13.828 -1.074 1 98.19 49 VAL B N 1
ATOM 1363 C CA . VAL B 1 49 ? 6.637 12.578 -0.626 1 98.19 49 VAL B CA 1
ATOM 1364 C C . VAL B 1 49 ? 7.484 11.961 0.486 1 98.19 49 VAL B C 1
ATOM 1366 O O . VAL B 1 49 ? 6.953 11.492 1.495 1 98.19 49 VAL B O 1
ATOM 1369 N N . ASN B 1 50 ? 8.797 11.977 0.303 1 98.44 50 ASN B N 1
ATOM 1370 C CA . ASN B 1 50 ? 9.68 11.445 1.337 1 98.44 50 ASN B CA 1
ATOM 1371 C C . ASN B 1 50 ? 9.523 12.203 2.65 1 98.44 50 ASN B C 1
ATOM 1373 O O . ASN B 1 50 ? 9.469 11.602 3.721 1 98.44 50 ASN B O 1
ATOM 1377 N N . LYS B 1 51 ? 9.523 13.492 2.564 1 98.25 51 LYS B N 1
ATOM 1378 C CA . LYS B 1 51 ? 9.305 14.297 3.762 1 98.25 51 LYS B CA 1
ATOM 1379 C C . LYS B 1 51 ? 7.984 13.945 4.434 1 98.25 51 LYS B C 1
ATOM 1381 O O . LYS B 1 51 ? 7.914 13.844 5.66 1 98.25 51 LYS B O 1
ATOM 1386 N N . ALA B 1 52 ? 6.926 13.828 3.613 1 97.88 52 ALA B N 1
ATOM 1387 C CA . ALA B 1 52 ? 5.625 13.453 4.152 1 97.88 52 ALA B CA 1
ATOM 1388 C C . ALA B 1 52 ? 5.691 12.109 4.871 1 97.88 52 ALA B C 1
ATOM 1390 O O . ALA B 1 52 ? 5.152 11.961 5.973 1 97.88 52 ALA B O 1
ATOM 1391 N N . MET B 1 53 ? 6.387 11.148 4.25 1 98.31 53 MET B N 1
ATOM 1392 C CA . MET B 1 53 ? 6.508 9.82 4.848 1 98.31 53 MET B CA 1
ATOM 1393 C C . MET B 1 53 ? 7.32 9.875 6.137 1 98.31 53 MET B C 1
ATOM 1395 O O . MET B 1 53 ? 7 9.188 7.105 1 98.31 53 MET B O 1
ATOM 1399 N N . GLU B 1 54 ? 8.328 10.68 6.121 1 97.81 54 GLU B N 1
ATOM 1400 C CA . GLU B 1 54 ? 9.109 10.852 7.344 1 97.81 54 GLU B CA 1
ATOM 1401 C C . GLU B 1 54 ? 8.258 11.414 8.477 1 97.81 54 GLU B C 1
ATOM 1403 O O . GLU B 1 54 ? 8.359 10.969 9.617 1 97.81 54 GLU B O 1
ATOM 1408 N N . CYS B 1 55 ? 7.422 12.375 8.164 1 97.75 55 CYS B N 1
ATOM 1409 C CA . CYS B 1 55 ? 6.508 12.93 9.148 1 97.75 55 CYS B CA 1
ATOM 1410 C C . CYS B 1 55 ? 5.609 11.836 9.734 1 97.75 55 CYS B C 1
ATOM 1412 O O . CYS B 1 55 ? 5.434 11.758 10.945 1 97.75 55 CYS B O 1
ATOM 1414 N N . ILE B 1 56 ? 5.074 11.047 8.93 1 97.19 56 ILE B N 1
ATOM 1415 C CA . ILE B 1 56 ? 4.121 10.008 9.305 1 97.19 56 ILE B CA 1
ATOM 1416 C C . ILE B 1 56 ? 4.824 8.945 10.148 1 97.19 56 ILE B C 1
ATOM 1418 O O . ILE B 1 56 ? 4.238 8.406 11.094 1 97.19 56 ILE B O 1
ATOM 1422 N N . GLU B 1 57 ? 6.094 8.656 9.836 1 95.75 57 GLU B N 1
ATOM 1423 C CA . GLU B 1 57 ? 6.879 7.625 10.508 1 95.75 57 GLU B CA 1
ATOM 1424 C C . GLU B 1 57 ? 7.32 8.078 11.898 1 95.75 57 GLU B C 1
ATOM 1426 O O . GLU B 1 57 ? 7.855 7.285 12.672 1 95.75 57 GLU B O 1
ATOM 1431 N N . GLY B 1 58 ? 7.145 9.359 12.172 1 93.94 58 GLY B N 1
ATOM 1432 C CA . GLY B 1 58 ? 7.559 9.898 13.461 1 93.94 58 GLY B CA 1
ATOM 1433 C C . GLY B 1 58 ? 8.977 10.43 13.453 1 93.94 58 GLY B C 1
ATOM 1434 O O . GLY B 1 58 ? 9.562 10.672 14.516 1 93.94 58 GLY B O 1
ATOM 1435 N N . LYS B 1 59 ? 9.539 10.555 12.352 1 95.44 59 LYS B N 1
ATOM 1436 C CA . LYS B 1 59 ? 10.844 11.203 12.203 1 95.44 59 LYS B CA 1
ATOM 1437 C C . LYS B 1 59 ? 10.711 12.719 12.188 1 95.44 59 LYS B C 1
ATOM 1439 O O . LYS B 1 59 ? 9.602 13.25 12.117 1 95.44 59 LYS B O 1
ATOM 1444 N N . PRO B 1 60 ? 11.82 13.367 12.383 1 95.88 60 PRO B N 1
ATOM 1445 C CA . PRO B 1 60 ? 11.719 14.828 12.281 1 95.88 60 PRO B CA 1
ATOM 1446 C C . PRO B 1 60 ? 11.047 15.281 10.984 1 95.88 60 PRO B C 1
ATOM 1448 O O . PRO B 1 60 ? 11.469 14.891 9.898 1 95.88 60 PRO B O 1
ATOM 1451 N N . CYS B 1 61 ? 10.055 16.078 11.141 1 97.06 61 CYS B N 1
ATOM 1452 C CA . CYS B 1 61 ? 9.242 16.5 10.016 1 97.06 61 CYS B CA 1
ATOM 1453 C C . CYS B 1 61 ? 9.789 17.781 9.398 1 97.06 61 CYS B C 1
ATOM 1455 O O . CYS B 1 61 ? 9.922 18.797 10.078 1 97.06 61 CYS B O 1
ATOM 1457 N N . LYS B 1 62 ? 10.023 17.781 8.148 1 96.62 62 LYS B N 1
ATOM 1458 C CA . LYS B 1 62 ? 10.641 18.906 7.465 1 96.62 62 LYS B CA 1
ATOM 1459 C C . LYS B 1 62 ? 9.609 19.672 6.641 1 96.62 62 LYS B C 1
ATOM 1461 O O . LYS B 1 62 ? 9.961 20.578 5.883 1 96.62 62 LYS B O 1
ATOM 1466 N N . LEU B 1 63 ? 8.328 19.312 6.758 1 94.56 63 LEU B N 1
ATOM 1467 C CA . LEU B 1 63 ? 7.242 20.031 6.09 1 94.56 63 LEU B CA 1
ATOM 1468 C C . LEU B 1 63 ? 6.746 21.188 6.945 1 94.56 63 LEU B C 1
ATOM 1470 O O . LEU B 1 63 ? 7.086 21.281 8.125 1 94.56 63 LEU B O 1
ATOM 1474 N N . ASP B 1 64 ? 5.98 22.078 6.219 1 89 64 ASP B N 1
ATOM 1475 C CA . ASP B 1 64 ? 5.371 23.172 6.973 1 89 64 ASP B CA 1
ATOM 1476 C C . ASP B 1 64 ? 4.492 22.641 8.102 1 89 64 ASP B C 1
ATOM 1478 O O . ASP B 1 64 ? 4.059 21.484 8.062 1 89 64 ASP B O 1
ATOM 1482 N N . GLU B 1 65 ? 4.215 23.406 9.078 1 85.25 65 GLU B N 1
ATOM 1483 C CA . GLU B 1 65 ? 3.604 22.969 10.328 1 85.25 65 GLU B CA 1
ATOM 1484 C C . GLU B 1 65 ? 2.178 22.484 10.102 1 85.25 65 GLU B C 1
ATOM 1486 O O . GLU B 1 65 ? 1.765 21.469 10.688 1 85.25 65 GLU B O 1
ATOM 1491 N N . ASP B 1 66 ? 1.459 23.156 9.312 1 83.69 66 ASP B N 1
ATOM 1492 C CA . ASP B 1 66 ? 0.067 22.75 9.141 1 83.69 66 ASP B CA 1
ATOM 1493 C C . ASP B 1 66 ? -0.026 21.359 8.523 1 83.69 66 ASP B C 1
ATOM 1495 O O . ASP B 1 66 ? -0.752 20.5 9.031 1 83.69 66 ASP B O 1
ATOM 1499 N N . TYR B 1 67 ? 0.812 21.109 7.527 1 87.88 67 TYR B N 1
ATOM 1500 C CA . TYR B 1 67 ? 0.813 19.797 6.883 1 87.88 67 TYR B CA 1
ATOM 1501 C C . TYR B 1 67 ? 1.449 18.75 7.789 1 87.88 67 TYR B C 1
ATOM 1503 O O . TYR B 1 67 ? 0.932 17.625 7.918 1 87.88 67 TYR B O 1
ATOM 1511 N N . GLY B 1 68 ? 2.506 19.141 8.336 1 92.81 68 GLY B N 1
ATOM 1512 C CA . GLY B 1 68 ? 3.219 18.234 9.219 1 92.81 68 GLY B CA 1
ATOM 1513 C C . GLY B 1 68 ? 2.375 17.75 10.383 1 92.81 68 GLY B C 1
ATOM 1514 O O . GLY B 1 68 ? 2.385 16.562 10.719 1 92.81 68 GLY B O 1
ATOM 1515 N N . ARG B 1 69 ? 1.651 18.625 11.055 1 91.12 69 ARG B N 1
ATOM 1516 C CA . ARG B 1 69 ? 0.798 18.266 12.18 1 91.12 69 ARG B CA 1
ATOM 1517 C C . ARG B 1 69 ? -0.286 17.281 11.758 1 91.12 69 ARG B C 1
ATOM 1519 O O . ARG B 1 69 ? -0.537 16.281 12.445 1 91.12 69 ARG B O 1
ATOM 1526 N N . MET B 1 70 ? -0.884 17.625 10.633 1 91.19 70 MET B N 1
ATOM 1527 C CA . MET B 1 70 ? -1.918 16.734 10.117 1 91.19 70 MET B CA 1
ATOM 1528 C C . MET B 1 70 ? -1.355 15.344 9.867 1 91.19 70 MET B C 1
ATOM 1530 O O . MET B 1 70 ? -1.963 14.344 10.25 1 91.19 70 MET B O 1
ATOM 1534 N N . LEU B 1 71 ? -0.24 15.289 9.25 1 95 71 LEU B N 1
ATOM 1535 C CA . LEU B 1 71 ? 0.381 14.016 8.891 1 95 71 LEU B CA 1
ATOM 1536 C C . LEU B 1 71 ? 0.793 13.242 10.141 1 95 71 LEU B C 1
ATOM 1538 O O . LEU B 1 71 ? 0.629 12.023 10.203 1 95 71 LEU B O 1
ATOM 1542 N N . ARG B 1 72 ? 1.291 13.93 11.156 1 93.75 72 ARG B N 1
ATOM 1543 C CA . ARG B 1 72 ? 1.697 13.273 12.398 1 93.75 72 ARG B CA 1
ATOM 1544 C C . ARG B 1 72 ? 0.486 12.75 13.164 1 93.75 72 ARG B C 1
ATOM 1546 O O . ARG B 1 72 ? 0.548 11.688 13.781 1 93.75 72 ARG B O 1
ATOM 1553 N N . GLN B 1 73 ? -0.577 13.445 13.062 1 91.5 73 GLN B N 1
ATOM 1554 C CA . GLN B 1 73 ? -1.744 13.117 13.875 1 91.5 73 GLN B CA 1
ATOM 1555 C C . GLN B 1 73 ? -2.623 12.078 13.18 1 91.5 73 GLN B C 1
ATOM 1557 O O . GLN B 1 73 ? -3.162 11.188 13.828 1 91.5 73 GLN B O 1
ATOM 1562 N N . LEU B 1 74 ? -2.74 12.164 11.883 1 93.31 74 LEU B N 1
ATOM 1563 C CA . LEU B 1 74 ? -3.736 11.344 11.188 1 93.31 74 LEU B CA 1
ATOM 1564 C C . LEU B 1 74 ? -3.064 10.289 10.312 1 93.31 74 LEU B C 1
ATOM 1566 O O . LEU B 1 74 ? -3.627 9.219 10.086 1 93.31 74 LEU B O 1
ATOM 1570 N N . GLY B 1 75 ? -1.889 10.57 9.82 1 95.88 75 GLY B N 1
ATOM 1571 C CA . GLY B 1 75 ? -1.207 9.781 8.805 1 95.88 75 GLY B CA 1
ATOM 1572 C C . GLY B 1 75 ? -1.041 8.328 9.188 1 95.88 75 GLY B C 1
ATOM 1573 O O . GLY B 1 75 ? -1.414 7.43 8.43 1 95.88 75 GLY B O 1
ATOM 1574 N N . PRO B 1 76 ? -0.473 8.141 10.367 1 95.94 76 PRO B N 1
ATOM 1575 C CA . PRO B 1 76 ? -0.226 6.746 10.758 1 95.94 76 PRO B CA 1
ATOM 1576 C C . PRO B 1 76 ? -1.498 5.902 10.766 1 95.94 76 PRO B C 1
ATOM 1578 O O . PRO B 1 76 ? -1.511 4.797 10.219 1 95.94 76 PRO B O 1
ATOM 1581 N N . GLU B 1 77 ? -2.564 6.477 11.359 1 94.12 77 GLU B N 1
ATOM 1582 C CA . GLU B 1 77 ? -3.816 5.727 11.438 1 94.12 77 GLU B CA 1
ATOM 1583 C C . GLU B 1 77 ? -4.398 5.484 10.055 1 94.12 7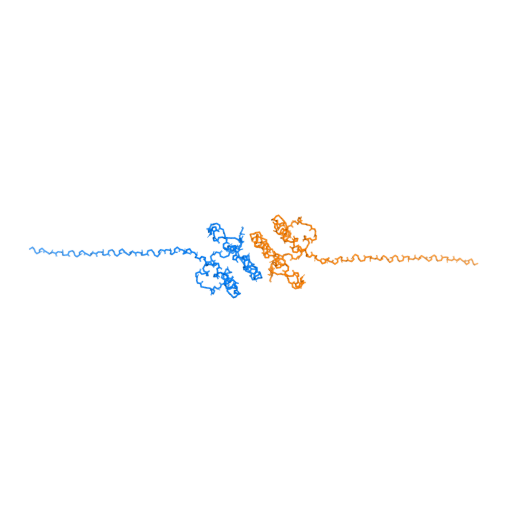7 GLU B C 1
ATOM 1585 O O . GLU B 1 77 ? -4.816 4.367 9.734 1 94.12 77 GLU B O 1
ATOM 1590 N N . ILE B 1 78 ? -4.41 6.449 9.266 1 96.12 78 ILE B N 1
ATOM 1591 C CA . ILE B 1 78 ? -4.988 6.355 7.934 1 96.12 78 ILE B CA 1
ATOM 1592 C C . ILE B 1 78 ? -4.207 5.34 7.098 1 96.12 78 ILE B C 1
ATOM 1594 O O . ILE B 1 78 ? -4.797 4.504 6.41 1 96.12 78 ILE B O 1
ATOM 1598 N N . MET B 1 79 ? -2.904 5.34 7.129 1 96.62 79 MET B N 1
ATOM 1599 C CA . MET B 1 79 ? -2.076 4.406 6.371 1 96.62 79 MET B CA 1
ATOM 1600 C C . MET B 1 79 ? -2.285 2.977 6.855 1 96.62 79 MET B C 1
ATOM 1602 O O . MET B 1 79 ? -2.393 2.053 6.047 1 96.62 79 MET B O 1
ATOM 1606 N N . MET B 1 80 ? -2.441 2.807 8.141 1 94.88 80 MET B N 1
ATOM 1607 C CA . MET B 1 80 ? -2.539 1.468 8.719 1 94.88 80 MET B CA 1
ATOM 1608 C C . MET B 1 80 ? -3.926 0.876 8.484 1 94.88 80 MET B C 1
ATOM 1610 O O . MET B 1 80 ? -4.094 -0.344 8.508 1 94.88 80 MET B O 1
ATOM 1614 N N . ARG B 1 81 ? -4.867 1.744 8.289 1 94.75 81 ARG B N 1
ATOM 1615 C CA . ARG B 1 81 ? -6.227 1.265 8.07 1 94.75 81 ARG B CA 1
ATOM 1616 C C . ARG B 1 81 ? -6.539 1.187 6.578 1 94.75 81 ARG B C 1
ATOM 1618 O O . ARG B 1 81 ? -7.438 0.449 6.164 1 94.75 81 ARG B O 1
ATOM 1625 N N . GLY B 1 82 ? -5.801 1.947 5.766 1 96.5 82 GLY B N 1
ATOM 1626 C CA . GLY B 1 82 ? -6.07 2.016 4.34 1 96.5 82 GLY B CA 1
ATOM 1627 C C . GLY B 1 82 ? -7.227 2.938 3.994 1 96.5 82 GLY B C 1
ATOM 1628 O O . GLY B 1 82 ? -7.695 2.953 2.854 1 96.5 82 GLY B O 1
ATOM 1629 N N . HIS B 1 83 ? -7.703 3.572 4.988 1 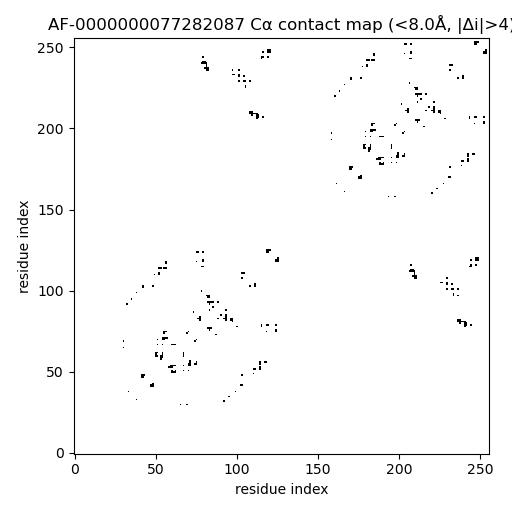97.19 83 HIS B N 1
ATOM 1630 C CA . HIS B 1 83 ? -8.766 4.562 4.816 1 97.19 83 HIS B CA 1
ATOM 1631 C C . HIS B 1 83 ? -8.789 5.543 5.98 1 97.19 83 HIS B C 1
ATOM 1633 O O . HIS B 1 83 ? -8.172 5.305 7.02 1 97.19 83 HIS B O 1
ATOM 1639 N N . CYS B 1 84 ? -9.445 6.621 5.711 1 96.12 84 CYS B N 1
ATOM 1640 C CA . CYS B 1 84 ? -9.68 7.566 6.797 1 96.12 84 CYS B CA 1
ATOM 1641 C C . CYS B 1 84 ? -10.992 7.266 7.508 1 96.12 84 CYS B C 1
ATOM 1643 O O . CYS B 1 84 ? -12.07 7.406 6.926 1 96.12 84 CYS B O 1
ATOM 1645 N N . PRO B 1 85 ? -10.938 6.887 8.781 1 94.88 85 PRO B N 1
ATOM 1646 C CA . PRO B 1 85 ? -12.164 6.5 9.492 1 94.88 85 PRO B CA 1
ATOM 1647 C C . PRO B 1 85 ? -13.156 7.652 9.625 1 94.88 85 PRO B C 1
ATOM 1649 O O . PRO B 1 85 ? -12.758 8.82 9.625 1 94.88 85 PRO B O 1
ATOM 1652 N N . ARG B 1 86 ? -14.359 7.328 9.797 1 94.62 86 ARG B N 1
ATOM 1653 C CA . ARG B 1 86 ? -15.445 8.297 9.883 1 94.62 86 ARG B CA 1
ATOM 1654 C C . ARG B 1 86 ? -15.297 9.188 11.109 1 94.62 86 ARG B C 1
ATOM 1656 O O . ARG B 1 86 ? -15.789 10.32 11.133 1 94.62 86 ARG B O 1
ATOM 1663 N N . SER B 1 87 ? -14.656 8.648 12.109 1 93.62 87 SER B N 1
ATOM 1664 C CA . SER B 1 87 ? -14.422 9.414 13.328 1 93.62 87 SER B CA 1
ATOM 1665 C C . SER B 1 87 ? -13.422 10.547 13.086 1 93.62 87 SER B C 1
ATOM 1667 O O . SER B 1 87 ? -13.375 11.508 13.852 1 93.62 87 SER B O 1
ATOM 1669 N N . MET B 1 88 ? -12.68 10.43 12.016 1 92.12 88 MET B N 1
ATOM 1670 C CA . MET B 1 88 ? -11.594 11.383 11.773 1 92.12 88 MET B CA 1
ATOM 1671 C C . MET B 1 88 ? -11.883 12.227 10.539 1 92.12 88 MET B C 1
ATOM 1673 O O . MET B 1 88 ? -11.375 13.344 10.422 1 92.12 88 MET B O 1
ATOM 1677 N N . CYS B 1 89 ? -12.664 11.648 9.656 1 92.88 89 CYS B N 1
ATOM 1678 C CA . CYS B 1 89 ? -12.812 12.305 8.359 1 92.88 89 CYS B CA 1
ATOM 1679 C C . CYS B 1 89 ? -14.281 12.391 7.961 1 92.88 89 CYS B C 1
ATOM 1681 O O . CYS B 1 89 ? -15.047 11.461 8.211 1 92.88 89 CYS B O 1
ATOM 1683 N N . THR B 1 90 ? -14.523 13.586 7.309 1 92.31 90 THR B N 1
ATOM 1684 C CA . THR B 1 90 ? -15.773 13.641 6.562 1 92.31 90 THR B CA 1
ATOM 1685 C C . THR B 1 90 ? -15.703 12.742 5.328 1 92.31 90 THR B C 1
ATOM 1687 O O . THR B 1 90 ? -14.625 12.281 4.949 1 92.31 90 THR B O 1
ATOM 1690 N N . ARG B 1 91 ? -16.906 12.5 4.645 1 94.44 91 ARG B N 1
ATOM 1691 C CA . ARG B 1 91 ? -16.938 11.656 3.453 1 94.44 91 ARG B CA 1
ATOM 1692 C C . ARG B 1 91 ? -16.062 12.227 2.346 1 94.44 91 ARG B C 1
ATOM 1694 O O . ARG B 1 91 ? -15.359 11.484 1.662 1 94.44 91 ARG B O 1
ATOM 1701 N N . SER B 1 92 ? -16.125 13.531 2.152 1 92.12 92 SER B N 1
ATOM 1702 C CA . SER B 1 92 ? -15.32 14.18 1.123 1 92.12 92 SER B CA 1
ATOM 1703 C C . SER B 1 92 ? -13.828 14.055 1.427 1 92.12 92 SER B C 1
ATOM 1705 O O . SER B 1 92 ? -13.031 13.758 0.536 1 92.12 92 SER B O 1
ATOM 1707 N N . GLU B 1 93 ? -13.492 14.18 2.695 1 90.81 93 GLU B N 1
ATOM 1708 C CA . GLU B 1 93 ? -12.102 14.07 3.117 1 90.81 93 GLU B CA 1
ATOM 1709 C C . GLU B 1 93 ? -11.57 12.656 2.916 1 90.81 93 GLU B C 1
ATOM 1711 O O . GLU B 1 93 ? -10.438 12.461 2.459 1 90.81 93 GLU B O 1
ATOM 1716 N N . ALA B 1 94 ? -12.398 11.727 3.238 1 94.5 94 ALA B N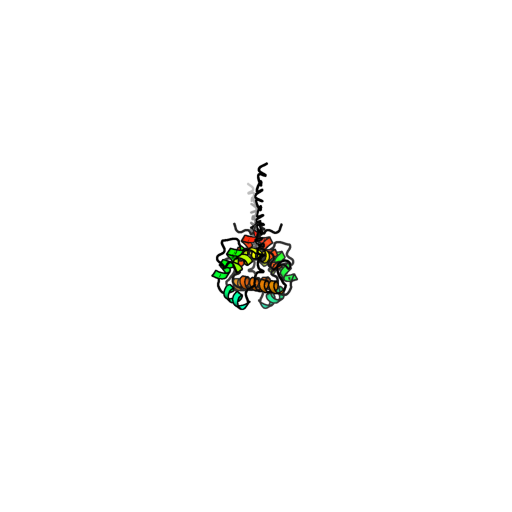 1
ATOM 1717 C CA . ALA B 1 94 ? -12.031 10.32 3.104 1 94.5 94 ALA B CA 1
ATOM 1718 C C . ALA B 1 94 ? -11.766 9.961 1.644 1 94.5 94 ALA B C 1
ATOM 1720 O O . ALA B 1 94 ? -10.828 9.219 1.341 1 94.5 94 ALA B O 1
ATOM 1721 N N . ARG B 1 95 ? -12.562 10.516 0.789 1 93.94 95 ARG B N 1
ATOM 1722 C CA . ARG B 1 95 ? -12.391 10.266 -0.64 1 93.94 95 ARG B CA 1
ATOM 1723 C C . ARG B 1 95 ? -11.078 10.852 -1.148 1 93.94 95 ARG B C 1
ATOM 1725 O O . ARG B 1 95 ? -10.383 10.219 -1.95 1 93.94 95 ARG B O 1
ATOM 1732 N N . GLU B 1 96 ? -10.781 12.023 -0.67 1 92.69 96 GLU B N 1
ATOM 1733 C CA . GLU B 1 96 ? -9.531 12.648 -1.078 1 92.69 96 GLU B CA 1
ATOM 1734 C C . GLU B 1 96 ? -8.328 11.883 -0.54 1 92.69 96 GLU B C 1
ATOM 1736 O O . GLU B 1 96 ? -7.34 11.688 -1.252 1 92.69 96 GLU B O 1
ATOM 1741 N N . ALA B 1 97 ? -8.414 11.438 0.685 1 94.69 97 ALA B N 1
ATOM 1742 C CA . ALA B 1 97 ? -7.332 10.664 1.283 1 94.69 97 ALA B CA 1
ATOM 1743 C C . ALA B 1 97 ? -7.082 9.375 0.505 1 94.69 97 ALA B C 1
ATOM 1745 O O . ALA B 1 97 ? -5.93 9 0.266 1 94.69 97 ALA B O 1
ATOM 1746 N N . LYS B 1 98 ? -8.164 8.734 0.193 1 96 98 LYS B N 1
ATOM 1747 C CA . LYS B 1 98 ? -8.047 7.508 -0.591 1 96 98 LYS B CA 1
ATOM 1748 C C . LYS B 1 98 ? -7.309 7.766 -1.904 1 96 98 LYS B C 1
ATOM 1750 O O . LYS B 1 98 ? -6.434 6.992 -2.291 1 96 98 LYS B O 1
ATOM 1755 N N . TRP B 1 99 ? -7.703 8.797 -2.531 1 96.12 99 TRP B N 1
ATOM 1756 C CA . TRP B 1 99 ? -7.07 9.141 -3.803 1 96.12 99 TRP B CA 1
ATOM 1757 C C . TRP B 1 99 ? -5.59 9.445 -3.611 1 96.12 99 TRP B C 1
ATOM 1759 O O . TRP B 1 99 ? -4.75 8.984 -4.387 1 96.12 99 TRP B O 1
ATOM 1769 N N . ILE B 1 100 ? -5.242 10.211 -2.598 1 96.25 100 ILE B N 1
ATOM 1770 C CA . ILE B 1 100 ? -3.863 10.586 -2.307 1 96.25 100 ILE B CA 1
ATOM 1771 C C . ILE B 1 100 ? -3.027 9.336 -2.059 1 96.25 100 ILE B C 1
ATOM 1773 O O . ILE B 1 100 ? -1.948 9.172 -2.633 1 96.25 100 ILE B O 1
ATOM 1777 N N . MET B 1 101 ? -3.516 8.438 -1.263 1 97.25 101 MET B N 1
ATOM 1778 C CA . MET B 1 101 ? -2.785 7.219 -0.924 1 97.25 101 MET B CA 1
ATOM 1779 C C . MET B 1 101 ? -2.547 6.363 -2.164 1 97.25 101 MET B C 1
ATOM 1781 O O . MET B 1 101 ? -1.449 5.836 -2.359 1 97.25 101 MET B O 1
ATOM 1785 N N . ALA B 1 102 ? -3.605 6.289 -2.953 1 97.19 102 ALA B N 1
ATOM 1786 C CA . ALA B 1 102 ? -3.486 5.492 -4.172 1 97.19 102 ALA B CA 1
ATOM 1787 C C . ALA B 1 102 ? -2.451 6.086 -5.121 1 97.19 102 ALA B C 1
ATOM 1789 O O . ALA B 1 102 ? -1.67 5.359 -5.734 1 97.19 102 ALA B O 1
ATOM 1790 N N . GLU B 1 103 ? -2.461 7.438 -5.25 1 97.19 103 GLU B N 1
ATOM 1791 C CA . GLU B 1 103 ? -1.514 8.102 -6.141 1 97.19 103 GLU B CA 1
ATOM 1792 C C . GLU B 1 103 ? -0.081 7.945 -5.637 1 97.19 103 GLU B C 1
ATOM 1794 O O . GLU B 1 103 ? 0.835 7.699 -6.426 1 97.19 103 GLU B O 1
ATOM 1799 N N . ILE B 1 104 ? 0.107 8.078 -4.375 1 98 104 ILE B N 1
ATOM 1800 C CA . ILE B 1 104 ? 1.441 7.918 -3.807 1 98 104 ILE B CA 1
ATOM 1801 C C . ILE B 1 104 ? 1.914 6.477 -3.998 1 98 104 ILE B C 1
ATOM 1803 O O . ILE B 1 104 ? 3.055 6.238 -4.402 1 98 104 ILE B O 1
ATOM 1807 N N . TYR B 1 105 ? 1.045 5.531 -3.701 1 98.19 105 TYR B N 1
ATOM 1808 C CA . TYR B 1 105 ? 1.409 4.125 -3.844 1 98.19 105 TYR B CA 1
ATOM 1809 C C . TYR B 1 105 ? 1.775 3.799 -5.285 1 98.19 105 TYR B C 1
ATOM 1811 O O . TYR B 1 105 ? 2.738 3.072 -5.539 1 98.19 105 TYR B O 1
ATOM 1819 N N . LYS B 1 106 ? 1.024 4.285 -6.16 1 97.19 106 LYS B N 1
ATOM 1820 C CA . LYS B 1 106 ? 1.271 4.031 -7.578 1 97.19 106 LYS B CA 1
ATOM 1821 C C . LYS B 1 106 ? 2.641 4.555 -8 1 97.19 106 LYS B C 1
ATOM 1823 O O . LYS B 1 106 ? 3.381 3.869 -8.711 1 97.19 106 LYS B O 1
ATOM 1828 N N . LYS B 1 107 ? 3.031 5.645 -7.523 1 96.88 107 LYS B N 1
ATOM 1829 C CA . LYS B 1 107 ? 4.258 6.305 -7.965 1 96.88 107 LYS B CA 1
ATOM 1830 C C . LYS B 1 107 ? 5.457 5.836 -7.148 1 96.88 107 LYS B C 1
ATOM 1832 O O . LYS B 1 107 ? 6.57 5.73 -7.676 1 96.88 107 LYS B O 1
ATOM 1837 N N . TYR B 1 108 ? 5.223 5.605 -5.914 1 97.88 108 TYR B N 1
ATOM 1838 C CA . TYR B 1 108 ? 6.324 5.293 -5.012 1 97.88 108 TYR B CA 1
ATOM 1839 C C . TYR B 1 108 ? 5.988 4.09 -4.141 1 97.88 108 TYR B C 1
ATOM 1841 O O . TYR B 1 108 ? 6 4.184 -2.91 1 97.88 108 TYR B O 1
ATOM 1849 N N . PRO B 1 109 ? 5.781 2.963 -4.699 1 97.81 109 PRO B N 1
ATOM 1850 C CA . PRO B 1 109 ? 5.324 1.81 -3.918 1 97.81 109 PRO B CA 1
ATOM 1851 C C . PRO B 1 109 ? 6.348 1.357 -2.879 1 97.81 109 PRO B C 1
ATOM 1853 O O . PRO B 1 109 ? 5.977 1.005 -1.757 1 97.81 109 PRO B O 1
ATOM 1856 N N . SER B 1 110 ? 7.613 1.391 -3.211 1 97 110 SER B N 1
ATOM 1857 C CA . SER B 1 110 ? 8.641 0.929 -2.283 1 97 110 SER B CA 1
ATOM 1858 C C . SER B 1 110 ? 8.727 1.831 -1.057 1 97 110 SER B C 1
ATOM 1860 O O . SER B 1 110 ? 8.812 1.346 0.074 1 97 110 SER B O 1
ATOM 1862 N N . ARG B 1 111 ? 8.688 3.109 -1.255 1 97.94 111 ARG B N 1
ATOM 1863 C CA . ARG B 1 111 ? 8.75 4.047 -0.14 1 97.94 111 ARG B CA 1
ATOM 1864 C C . ARG B 1 111 ? 7.504 3.936 0.734 1 97.94 111 ARG B C 1
ATOM 1866 O O . ARG B 1 111 ? 7.59 4.008 1.962 1 97.94 111 ARG B O 1
ATOM 1873 N N . TYR B 1 112 ? 6.395 3.818 0.071 1 98.31 112 TYR B N 1
ATOM 1874 C CA . TYR B 1 112 ? 5.133 3.66 0.784 1 98.31 112 TYR B CA 1
ATOM 1875 C C . TYR B 1 112 ? 5.16 2.426 1.678 1 98.31 112 TYR B C 1
ATOM 1877 O O . TYR B 1 112 ? 4.789 2.494 2.852 1 98.31 112 TYR B O 1
ATOM 1885 N N . ILE B 1 113 ? 5.617 1.314 1.162 1 96.44 113 ILE B N 1
ATOM 1886 C CA . ILE B 1 113 ? 5.668 0.054 1.895 1 96.44 113 ILE B CA 1
ATOM 1887 C C . ILE B 1 113 ? 6.684 0.157 3.029 1 96.44 113 ILE B C 1
ATOM 1889 O O . ILE B 1 113 ? 6.453 -0.356 4.125 1 96.44 113 ILE B O 1
ATOM 1893 N N . SER B 1 114 ? 7.828 0.783 2.742 1 95.62 114 SER B N 1
ATOM 1894 C CA . SER B 1 114 ? 8.812 0.991 3.797 1 95.62 114 SER B CA 1
ATOM 1895 C C . SER B 1 114 ? 8.211 1.732 4.984 1 95.62 114 SER B C 1
ATOM 1897 O O . SER B 1 114 ? 8.469 1.39 6.137 1 95.62 114 SER B O 1
ATOM 1899 N N . ALA B 1 115 ? 7.391 2.717 4.723 1 96.5 115 ALA B N 1
ATOM 1900 C CA . ALA B 1 115 ? 6.727 3.461 5.789 1 96.5 115 ALA B CA 1
ATOM 1901 C C . ALA B 1 115 ? 5.73 2.578 6.539 1 96.5 115 ALA B C 1
ATOM 1903 O O . ALA B 1 115 ? 5.672 2.604 7.77 1 96.5 115 ALA B O 1
ATOM 1904 N N . LEU B 1 116 ? 4.973 1.815 5.82 1 95.31 116 LEU B N 1
ATOM 1905 C CA . LEU B 1 116 ? 3.996 0.915 6.422 1 95.31 116 LEU B CA 1
ATOM 1906 C C . LEU B 1 116 ? 4.684 -0.101 7.332 1 95.31 116 LEU B C 1
ATOM 1908 O O . LEU B 1 116 ? 4.195 -0.388 8.43 1 95.31 116 LEU B O 1
ATOM 1912 N N . ASN B 1 117 ? 5.789 -0.603 6.859 1 91.19 117 ASN B N 1
ATOM 1913 C CA . ASN B 1 117 ? 6.543 -1.562 7.66 1 91.19 117 ASN B CA 1
ATOM 1914 C C . ASN B 1 117 ? 7.023 -0.944 8.969 1 91.19 117 ASN B C 1
ATOM 1916 O O . ASN B 1 117 ? 6.957 -1.581 10.023 1 91.19 117 ASN B O 1
ATOM 1920 N N . ARG B 1 118 ? 7.465 0.232 8.852 1 92 118 ARG B N 1
ATOM 1921 C CA . ARG B 1 118 ? 7.926 0.938 10.047 1 92 118 ARG B CA 1
ATOM 1922 C C . 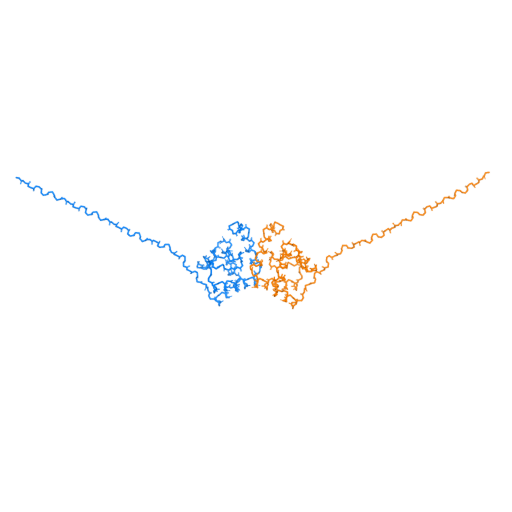ARG B 1 118 ? 6.785 1.139 11.039 1 92 118 ARG B C 1
ATOM 1924 O O . ARG B 1 118 ? 6.957 0.928 12.234 1 92 118 ARG B O 1
ATOM 1931 N N . LEU B 1 119 ? 5.652 1.49 10.555 1 93.12 119 LEU B N 1
ATOM 1932 C CA . LEU B 1 119 ? 4.488 1.721 11.406 1 93.12 119 LEU B CA 1
ATOM 1933 C C . LEU B 1 119 ? 4 0.416 12.023 1 93.12 119 LEU B C 1
ATOM 1935 O O . LEU B 1 119 ? 3.658 0.377 13.211 1 93.12 119 LEU B O 1
ATOM 1939 N N . ALA B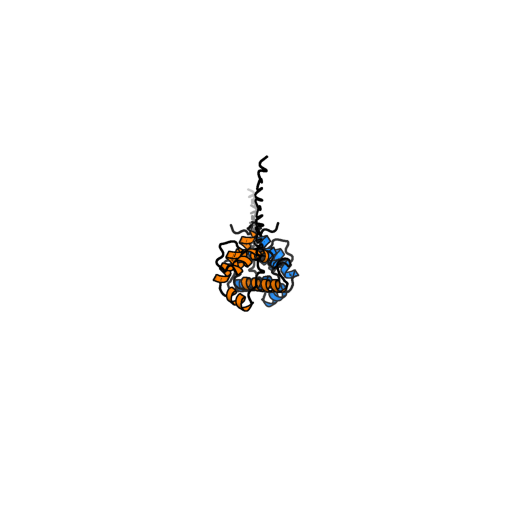 1 120 ? 4 -0.599 11.188 1 88.88 120 ALA B N 1
ATOM 1940 C CA . ALA B 1 120 ? 3.494 -1.896 11.633 1 88.88 120 ALA B CA 1
ATOM 1941 C C . ALA B 1 120 ? 4.367 -2.477 12.742 1 88.88 120 ALA B C 1
ATOM 1943 O O . ALA B 1 120 ? 3.893 -3.248 13.578 1 88.88 120 ALA B O 1
ATOM 1944 N N . ASN B 1 121 ? 5.59 -2.162 12.703 1 83.31 121 ASN B N 1
ATOM 1945 C CA . ASN B 1 121 ? 6.527 -2.674 13.695 1 83.31 121 ASN B CA 1
ATOM 1946 C C . ASN B 1 121 ? 6.605 -1.758 14.914 1 83.31 121 ASN B C 1
ATOM 1948 O O . ASN B 1 121 ? 7.359 -2.029 15.852 1 83.31 121 ASN B O 1
ATOM 1952 N N . ASN B 1 122 ? 5.902 -0.696 14.828 1 80.12 122 ASN B N 1
ATOM 1953 C CA . ASN B 1 122 ? 5.809 0.232 15.953 1 80.12 122 ASN B CA 1
ATOM 1954 C C . ASN B 1 122 ? 4.637 -0.108 16.859 1 80.12 122 ASN B C 1
ATOM 1956 O O . ASN B 1 122 ? 3.48 -0.036 16.453 1 80.12 122 ASN B O 1
ATOM 1960 N N . PRO B 1 123 ? 4.973 -0.458 18.047 1 69.94 123 PRO B N 1
ATOM 1961 C CA . PRO B 1 123 ? 3.938 -0.875 18.984 1 69.94 123 PRO B CA 1
ATOM 1962 C C . PRO B 1 123 ? 2.863 0.19 19.203 1 69.94 123 PRO B C 1
ATOM 1964 O O . PRO B 1 123 ? 1.741 -0.129 19.594 1 69.94 123 PRO B O 1
ATOM 1967 N N . ARG B 1 124 ? 3.268 1.411 19 1 74.06 124 ARG B N 1
ATOM 1968 C CA . ARG B 1 124 ? 2.289 2.479 19.188 1 74.06 124 ARG B CA 1
ATOM 1969 C C . ARG B 1 124 ? 1.135 2.336 18.203 1 74.06 124 ARG B C 1
ATOM 1971 O O . ARG B 1 124 ? 0.012 2.758 18.484 1 74.06 124 ARG B O 1
ATOM 1978 N N . TYR B 1 125 ? 1.405 1.783 17.141 1 65.62 125 TYR B N 1
ATOM 1979 C CA . TYR B 1 125 ? 0.397 1.775 16.094 1 65.62 125 TYR B CA 1
ATOM 1980 C C . TYR B 1 125 ? -0.12 0.364 15.844 1 65.62 125 TYR B C 1
ATOM 1982 O O . TYR B 1 125 ? -0.939 0.146 14.945 1 65.62 125 TYR B O 1
ATOM 1990 N N . THR B 1 126 ? 0.505 -0.719 16.5 1 56.41 126 THR B N 1
ATOM 1991 C CA . THR B 1 126 ? 0.042 -2.086 16.281 1 56.41 126 THR B CA 1
ATOM 1992 C C . THR B 1 126 ? -1.35 -2.285 16.875 1 56.41 126 THR B C 1
ATOM 1994 O O . THR B 1 126 ? -1.618 -1.854 18 1 56.41 126 THR B O 1
ATOM 1997 N N . TYR B 1 127 ? -2.336 -2.197 16.047 1 46.28 127 TYR B N 1
ATOM 1998 C CA . TYR B 1 127 ? -3.688 -2.479 16.516 1 46.28 127 TYR B CA 1
ATOM 1999 C C . TYR B 1 127 ? -3.76 -3.852 17.172 1 46.28 127 TYR B C 1
ATOM 2001 O O . TYR B 1 127 ? -3.258 -4.836 16.625 1 46.28 127 TYR B O 1
ATOM 2009 N N . GLY B 1 128 ? -3.652 -3.939 18.562 1 38.53 128 GLY B N 1
ATOM 2010 C CA . GLY B 1 128 ? -4.02 -5.121 19.312 1 38.53 128 GLY B CA 1
ATOM 2011 C C . GLY B 1 128 ? -5.309 -5.762 18.844 1 38.53 128 GLY B C 1
ATOM 2012 O O . GLY B 1 128 ? -6.172 -5.086 18.281 1 38.53 128 GLY B O 1
#